Protein AF-A0A522F2H1-F1 (afdb_monomer)

Nearest PDB structures (foldseek):
  3gw4-assembly1_A  TM=4.636E-01  e=4.484E-02  Deinococcus radiodurans R1 = ATCC 13939 = DSM 20539
  4i1a-assembly3_B  TM=5.502E-01  e=1.363E-01  Bacillus subtilis subsp. subtilis str. 168
  8jau-assembly1_A  TM=5.748E-01  e=6.466E-01  Homo sapiens
  4gyo-assembly3_B  TM=4.684E-01  e=3.792E-01  Bacillus subtilis subsp. subtilis str. 168
  8rsu-assembly1_A  TM=4.608E-01  e=5.658E-01  Bacillus phage phi3T

pLDDT: mean 92.05, std 9.63, range [38.03, 98.62]

Sequence (212 aa):
MKSKEVRTRLFFILHYNRLDYLNTMGRFDQSQQAVKSTLSELLLYEKGLDDFDKSTLFGNIAMSFFGAGNFQQCIFWLNRIRNEIPFKIRPDLESFLRLFYILAHYEAGHADILPSLILSFYRFLHKKEQLYKFESIIIDFLRNELPETGTPKALLQAFQKLKNKIAPLSKSPYEKNVFTYFDYISWLESKIENRPFAEVVRQKAKSLPDFI

Structure (mmCIF, N/CA/C/O backbone):
data_AF-A0A522F2H1-F1
#
_entry.id   AF-A0A522F2H1-F1
#
loop_
_atom_site.group_PDB
_atom_site.id
_atom_site.type_symbol
_atom_site.label_atom_id
_atom_site.label_alt_id
_atom_site.label_comp_id
_atom_site.label_asym_id
_atom_site.label_entity_id
_atom_site.label_seq_id
_atom_site.pdbx_PDB_ins_code
_atom_site.Cartn_x
_atom_site.Cartn_y
_atom_site.Cartn_z
_atom_site.occupancy
_atom_site.B_iso_or_equiv
_atom_site.auth_seq_id
_atom_site.auth_comp_id
_atom_site.auth_asym_id
_atom_site.auth_atom_id
_atom_site.pdbx_PDB_model_num
ATOM 1 N N 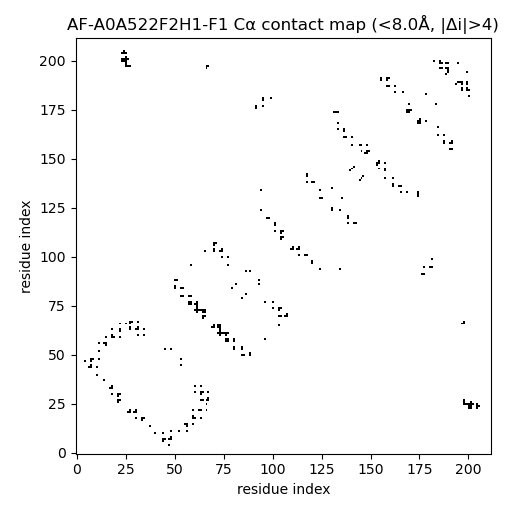. MET A 1 1 ? 22.474 -0.876 -28.854 1.00 60.88 1 MET A N 1
ATOM 2 C CA . MET A 1 1 ? 22.379 -0.732 -27.381 1.00 60.88 1 MET A CA 1
ATOM 3 C C . MET A 1 1 ? 21.563 0.486 -26.958 1.00 60.88 1 MET A C 1
ATOM 5 O O . MET A 1 1 ? 20.452 0.258 -26.502 1.00 60.88 1 MET A O 1
ATOM 9 N N . LYS A 1 2 ? 21.990 1.733 -27.232 1.00 64.94 2 LYS A N 1
ATOM 10 C CA . LYS A 1 2 ? 21.264 2.968 -26.832 1.00 64.94 2 LYS A CA 1
ATOM 11 C C . LYS A 1 2 ? 19.757 2.979 -27.148 1.00 64.94 2 LYS A C 1
ATOM 13 O O . LYS A 1 2 ? 18.947 3.389 -26.331 1.00 64.94 2 LYS A O 1
ATOM 18 N N . SER A 1 3 ? 19.357 2.461 -28.312 1.00 83.81 3 SER A N 1
ATOM 19 C CA . SER A 1 3 ? 17.943 2.398 -28.718 1.00 83.81 3 SER A CA 1
ATOM 20 C C . SER A 1 3 ? 17.076 1.483 -27.827 1.00 83.81 3 SER A C 1
ATOM 22 O O . SER A 1 3 ? 15.892 1.751 -27.655 1.00 83.81 3 SER A O 1
ATOM 24 N N . LYS A 1 4 ? 17.644 0.418 -27.234 1.00 86.75 4 LYS A N 1
ATOM 25 C CA . LYS A 1 4 ? 16.907 -0.496 -26.342 1.00 86.75 4 LYS A CA 1
ATOM 26 C C . LYS A 1 4 ? 16.743 0.101 -24.944 1.00 86.75 4 LYS A C 1
ATOM 28 O O . LYS A 1 4 ? 15.644 0.049 -24.417 1.00 86.75 4 LYS A O 1
ATOM 33 N N . GLU A 1 5 ? 17.791 0.716 -24.400 1.00 90.62 5 GLU A N 1
ATOM 34 C CA . GLU A 1 5 ? 17.746 1.430 -23.113 1.00 90.62 5 GLU A CA 1
ATOM 35 C C . GLU A 1 5 ? 16.727 2.574 -23.139 1.00 90.62 5 GLU A C 1
ATOM 37 O O . GLU A 1 5 ? 15.893 2.685 -22.244 1.00 90.62 5 GLU A O 1
ATOM 42 N N . VAL A 1 6 ? 16.726 3.375 -24.213 1.00 93.94 6 VAL A N 1
ATOM 43 C CA . VAL A 1 6 ? 15.731 4.441 -24.403 1.00 93.94 6 VAL A CA 1
ATOM 44 C C . VAL A 1 6 ? 14.315 3.866 -24.453 1.00 93.94 6 VAL A C 1
ATOM 46 O O . VAL A 1 6 ? 13.431 4.397 -23.788 1.00 93.94 6 VAL A O 1
ATOM 49 N N . ARG A 1 7 ? 14.086 2.760 -25.176 1.00 94.94 7 ARG A N 1
ATOM 50 C CA . ARG A 1 7 ? 12.768 2.102 -25.205 1.00 94.94 7 ARG A CA 1
ATOM 51 C C . ARG A 1 7 ? 12.344 1.557 -23.841 1.00 94.94 7 ARG A C 1
ATOM 53 O O . ARG A 1 7 ? 11.195 1.752 -23.474 1.00 94.94 7 ARG A O 1
ATOM 60 N N . THR A 1 8 ? 13.249 0.939 -23.082 1.0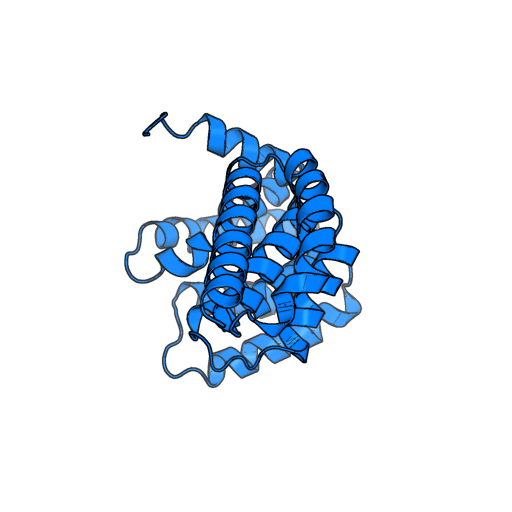0 96.38 8 THR A N 1
ATOM 61 C CA . THR A 1 8 ? 12.963 0.478 -21.715 1.00 96.38 8 THR A CA 1
ATOM 62 C C . THR A 1 8 ? 12.560 1.642 -20.812 1.00 96.38 8 THR A C 1
ATOM 64 O O . THR A 1 8 ? 11.565 1.551 -20.097 1.00 96.38 8 THR A O 1
ATOM 67 N N . ARG A 1 9 ? 13.285 2.764 -20.884 1.00 95.81 9 ARG A N 1
ATOM 68 C CA . ARG A 1 9 ? 12.966 3.961 -20.102 1.00 95.81 9 ARG A CA 1
ATOM 69 C C . ARG A 1 9 ? 11.629 4.580 -20.515 1.00 95.81 9 ARG A C 1
ATOM 71 O O . ARG A 1 9 ? 10.860 4.986 -19.651 1.00 95.81 9 ARG A O 1
ATOM 78 N N . LEU A 1 10 ? 11.338 4.639 -21.816 1.00 96.44 10 LEU A N 1
ATOM 79 C CA . LEU A 1 10 ? 10.047 5.113 -22.325 1.00 96.44 10 LEU A CA 1
ATOM 80 C C . LEU A 1 10 ? 8.895 4.213 -21.869 1.00 96.44 10 LEU A C 1
ATOM 82 O O . LEU A 1 10 ? 7.878 4.733 -21.418 1.00 96.44 10 LEU A O 1
ATOM 86 N N . PHE A 1 11 ? 9.076 2.890 -21.934 1.00 97.19 11 PHE A N 1
ATOM 87 C CA . PHE A 1 11 ? 8.127 1.915 -21.401 1.00 97.19 11 PHE A CA 1
ATOM 88 C C . PHE A 1 11 ? 7.839 2.192 -19.920 1.00 97.19 11 PHE A C 1
ATOM 90 O O . PHE A 1 11 ? 6.679 2.378 -19.553 1.00 97.19 11 PHE A O 1
ATOM 97 N N . PHE A 1 12 ? 8.883 2.286 -19.088 1.00 97.88 12 PHE A N 1
ATOM 98 C CA . PHE A 1 12 ? 8.724 2.546 -17.660 1.00 97.88 12 PHE A CA 1
ATOM 99 C C . PHE A 1 12 ? 7.976 3.854 -17.408 1.00 97.88 12 PHE A C 1
ATOM 101 O O . PHE A 1 12 ? 6.930 3.833 -16.770 1.00 97.88 12 PHE A O 1
ATOM 108 N N . ILE A 1 13 ? 8.458 4.974 -17.960 1.00 97.12 13 ILE A N 1
ATOM 109 C CA . ILE A 1 13 ? 7.862 6.298 -17.737 1.00 97.12 13 ILE A CA 1
ATOM 110 C C . ILE A 1 13 ? 6.391 6.301 -18.160 1.00 97.12 13 ILE A C 1
ATOM 112 O O . ILE A 1 13 ? 5.544 6.767 -17.400 1.00 97.12 13 ILE A O 1
ATOM 116 N N . LEU A 1 14 ? 6.062 5.774 -19.341 1.00 97.12 14 LEU A N 1
ATOM 117 C CA . LEU A 1 14 ? 4.689 5.778 -19.840 1.00 97.12 14 LEU A CA 1
ATOM 118 C C . LEU A 1 14 ? 3.754 4.967 -18.937 1.00 97.12 14 LEU A C 1
ATOM 120 O O . LEU A 1 14 ? 2.710 5.468 -18.517 1.00 97.12 14 LEU A O 1
ATOM 124 N N . HIS A 1 15 ? 4.117 3.718 -18.644 1.00 97.88 15 HIS A N 1
ATOM 125 C CA . HIS A 1 15 ? 3.241 2.813 -17.902 1.00 97.88 15 HIS A CA 1
ATOM 126 C C . HIS A 1 15 ? 3.173 3.162 -16.418 1.00 97.88 15 HIS A C 1
ATOM 128 O O . HIS A 1 15 ? 2.081 3.140 -15.854 1.00 97.88 15 HIS A O 1
ATOM 134 N N . TYR A 1 16 ? 4.292 3.563 -15.809 1.00 97.06 16 TYR A N 1
ATOM 135 C CA . TYR A 1 16 ? 4.323 4.033 -14.427 1.00 97.06 16 TYR A CA 1
ATOM 136 C C . TYR A 1 16 ? 3.380 5.223 -14.239 1.00 97.06 16 TYR A C 1
ATOM 138 O O . TYR A 1 16 ? 2.454 5.128 -13.437 1.00 97.06 16 TYR A O 1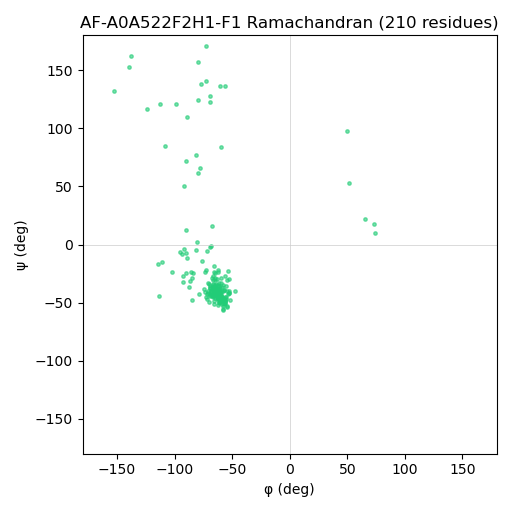
ATOM 146 N N . ASN A 1 17 ? 3.557 6.300 -15.020 1.00 97.31 17 ASN A N 1
ATOM 147 C CA . ASN A 1 17 ? 2.766 7.524 -14.853 1.00 97.31 17 ASN A CA 1
ATOM 148 C C . ASN A 1 17 ? 1.289 7.304 -15.193 1.00 97.31 17 ASN A C 1
ATOM 150 O O . ASN A 1 17 ? 0.414 7.853 -14.528 1.00 97.31 17 ASN A O 1
ATOM 154 N N . ARG A 1 18 ? 0.985 6.479 -16.204 1.00 97.94 18 ARG A N 1
ATOM 155 C CA . ARG A 1 18 ? -0.403 6.152 -16.553 1.00 97.94 18 ARG A CA 1
ATOM 156 C C . ARG A 1 18 ? -1.114 5.426 -15.413 1.00 97.94 18 ARG A C 1
ATOM 158 O O . ARG A 1 18 ? -2.242 5.789 -15.086 1.00 97.94 18 ARG A O 1
ATOM 165 N N . LEU A 1 19 ? -0.484 4.402 -14.836 1.00 97.94 19 LEU A N 1
ATOM 166 C CA . LEU A 1 19 ? -1.064 3.652 -13.720 1.00 97.94 19 LEU A CA 1
ATOM 167 C C . LEU A 1 19 ? -1.160 4.519 -12.464 1.00 97.94 19 LEU A C 1
ATOM 169 O O . LEU A 1 19 ? -2.209 4.537 -11.828 1.00 97.94 19 LEU A O 1
ATOM 173 N N . ASP A 1 20 ? -0.107 5.276 -12.152 1.00 96.06 20 ASP A N 1
ATOM 174 C CA . ASP A 1 20 ? -0.063 6.192 -11.010 1.00 96.06 20 ASP A CA 1
ATOM 175 C C . ASP A 1 20 ? -1.205 7.214 -11.056 1.00 96.06 20 ASP A C 1
ATOM 177 O O . ASP A 1 20 ? -1.975 7.347 -10.102 1.00 96.06 20 ASP A O 1
ATOM 181 N N . TYR A 1 21 ? -1.394 7.853 -12.215 1.00 96.31 21 TYR A N 1
ATOM 182 C CA . TYR A 1 21 ? -2.489 8.787 -12.450 1.00 96.31 21 TYR A CA 1
ATOM 183 C C . TYR A 1 21 ? -3.856 8.123 -12.250 1.00 96.31 21 TYR A C 1
ATOM 185 O O . TYR A 1 21 ? -4.698 8.631 -11.511 1.00 96.31 21 TYR A O 1
ATOM 193 N N . LEU A 1 22 ? -4.101 6.970 -12.884 1.00 97.00 22 LEU A N 1
ATOM 194 C CA . LEU A 1 22 ? -5.393 6.285 -12.776 1.00 97.00 22 LEU A CA 1
ATOM 195 C C . LEU A 1 22 ? -5.691 5.843 -11.336 1.00 97.00 22 LEU A C 1
ATOM 197 O O . LEU A 1 22 ? -6.831 5.985 -10.885 1.00 97.00 22 LEU A O 1
ATOM 201 N N . ASN A 1 23 ? -4.680 5.353 -10.617 1.00 96.62 23 ASN A N 1
ATOM 202 C CA . ASN A 1 23 ? -4.788 4.948 -9.218 1.00 96.62 23 ASN A CA 1
ATOM 203 C C . ASN A 1 23 ? -5.086 6.148 -8.310 1.00 96.62 23 ASN A C 1
ATOM 205 O O . ASN A 1 23 ? -6.041 6.101 -7.537 1.00 96.62 23 ASN A O 1
ATOM 209 N N . THR A 1 24 ? -4.339 7.243 -8.463 1.00 93.94 24 THR A N 1
ATOM 210 C CA . THR A 1 24 ? -4.526 8.485 -7.693 1.00 93.94 24 THR A CA 1
ATOM 211 C C . THR A 1 24 ? -5.908 9.096 -7.925 1.00 93.94 24 THR A C 1
ATOM 213 O O . THR A 1 24 ? -6.542 9.591 -6.998 1.00 93.94 24 THR A O 1
ATOM 216 N N . MET A 1 25 ? -6.439 8.988 -9.147 1.00 95.19 25 MET A N 1
ATOM 217 C CA . MET A 1 25 ? -7.784 9.466 -9.488 1.00 95.19 25 MET A CA 1
ATOM 218 C C . MET A 1 25 ? -8.915 8.504 -9.075 1.00 95.19 25 MET A C 1
ATOM 220 O O . MET A 1 25 ? -10.083 8.754 -9.391 1.00 95.19 25 MET A O 1
ATOM 224 N N . GLY A 1 26 ? -8.606 7.374 -8.428 1.00 95.19 26 GLY A N 1
ATOM 225 C CA . GLY A 1 26 ? -9.594 6.361 -8.039 1.00 95.19 26 GLY A CA 1
ATOM 226 C C . GLY A 1 26 ? -10.278 5.670 -9.229 1.00 95.19 26 GLY A C 1
ATOM 227 O O . GLY A 1 26 ? -11.394 5.147 -9.106 1.00 95.19 26 GLY A O 1
ATOM 228 N N . ARG A 1 27 ? -9.639 5.686 -10.407 1.00 96.56 27 ARG A N 1
ATOM 229 C CA . ARG A 1 27 ? -10.116 5.079 -11.663 1.00 96.56 27 ARG A CA 1
ATOM 230 C C . ARG A 1 27 ? -9.590 3.648 -11.804 1.00 96.56 27 ARG A C 1
ATOM 232 O O . ARG A 1 27 ? -9.029 3.278 -12.834 1.00 96.56 27 ARG A O 1
ATOM 239 N N . PHE A 1 28 ? -9.770 2.839 -10.763 1.00 95.75 28 PHE A N 1
ATOM 240 C CA . PHE A 1 28 ? -9.169 1.505 -10.675 1.00 95.75 28 PHE A CA 1
ATOM 241 C C . PHE A 1 28 ? -9.650 0.526 -11.758 1.00 95.75 28 PHE A C 1
ATOM 243 O O . PHE A 1 28 ? -8.853 -0.288 -12.215 1.00 95.75 28 PHE A O 1
ATOM 250 N N . ASP A 1 29 ? -10.879 0.667 -12.265 1.00 94.19 29 ASP A N 1
ATOM 251 C CA . ASP A 1 29 ? -11.373 -0.131 -13.403 1.00 94.19 29 ASP A CA 1
ATOM 252 C C . ASP A 1 29 ? -10.541 0.121 -14.674 1.00 94.19 29 ASP A C 1
ATOM 254 O O . ASP A 1 29 ? -10.103 -0.804 -15.361 1.00 94.19 29 ASP A O 1
ATOM 258 N N . GLN A 1 30 ? -10.254 1.397 -14.957 1.00 97.00 30 GLN A N 1
ATOM 259 C CA . GLN A 1 30 ? -9.397 1.802 -16.076 1.00 97.00 30 GLN A CA 1
ATOM 260 C C . GLN A 1 30 ? -7.940 1.408 -15.818 1.00 97.00 30 GLN A C 1
ATOM 262 O O . GLN A 1 30 ? -7.236 1.018 -16.749 1.00 97.00 30 GLN A O 1
ATOM 267 N N . SER A 1 31 ? -7.496 1.483 -14.561 1.00 97.31 31 SER A N 1
ATOM 268 C CA . SER A 1 31 ? -6.153 1.070 -14.159 1.00 97.31 31 SER A CA 1
ATOM 269 C C . SER A 1 31 ? -5.930 -0.422 -14.412 1.00 97.31 31 SER A C 1
ATOM 271 O O . SER A 1 31 ? -4.969 -0.794 -15.080 1.00 97.31 31 SER A O 1
ATOM 273 N N . GLN A 1 32 ? -6.874 -1.291 -14.030 1.00 95.00 32 GLN A N 1
ATOM 274 C CA . GLN A 1 32 ? -6.811 -2.723 -14.351 1.00 95.00 32 GLN A CA 1
ATOM 275 C C . GLN A 1 32 ? -6.791 -2.998 -15.861 1.00 95.00 32 GLN A C 1
ATOM 277 O O . GLN A 1 32 ? -6.092 -3.904 -16.320 1.00 95.00 32 GLN A O 1
ATOM 282 N N . GLN A 1 33 ? -7.534 -2.226 -16.660 1.00 95.44 33 GLN A N 1
ATOM 283 C CA . GLN A 1 33 ? -7.458 -2.345 -18.115 1.00 95.44 33 GLN A CA 1
ATOM 284 C C . GLN A 1 33 ? -6.076 -1.929 -18.640 1.00 95.44 33 GLN A C 1
ATOM 286 O O . GLN A 1 33 ? -5.518 -2.616 -19.497 1.00 95.44 33 GLN A O 1
ATOM 291 N N . ALA A 1 34 ? -5.504 -0.844 -18.111 1.00 97.50 34 ALA A N 1
ATOM 292 C CA . ALA A 1 34 ? -4.169 -0.374 -18.472 1.00 97.50 34 ALA A CA 1
ATOM 293 C C . ALA A 1 34 ? -3.082 -1.393 -18.094 1.00 97.50 34 ALA A C 1
ATOM 295 O O . ALA A 1 34 ? -2.193 -1.639 -18.913 1.00 97.50 34 ALA A O 1
ATOM 296 N N . VAL A 1 35 ? -3.214 -2.069 -16.944 1.00 97.94 35 VAL A N 1
ATOM 297 C CA . VAL A 1 35 ? -2.321 -3.162 -16.532 1.00 97.94 35 VAL A CA 1
ATOM 298 C C . VAL A 1 35 ? -2.210 -4.216 -17.632 1.00 97.94 35 VAL A C 1
ATOM 300 O O . VAL A 1 35 ? -1.100 -4.629 -17.939 1.00 97.94 35 VAL A O 1
ATOM 303 N N . LYS A 1 36 ? -3.300 -4.605 -18.310 1.00 95.19 36 LYS A N 1
ATOM 304 C CA . LYS A 1 36 ? -3.227 -5.601 -19.402 1.00 95.19 36 LYS A CA 1
ATOM 305 C C . LYS A 1 36 ? -2.235 -5.188 -20.496 1.00 95.19 36 LYS A C 1
ATOM 307 O O . LYS A 1 36 ? -1.411 -6.003 -20.907 1.00 95.19 36 LYS A O 1
ATOM 312 N N . SER A 1 37 ? -2.278 -3.924 -20.927 1.00 93.50 37 SER A N 1
ATOM 313 C CA . SER A 1 37 ? -1.300 -3.395 -21.888 1.00 93.50 37 SER A CA 1
ATOM 314 C C . SER A 1 37 ? 0.113 -3.334 -21.300 1.00 93.50 37 SER A C 1
ATOM 316 O O . SER A 1 37 ? 1.053 -3.785 -21.952 1.00 93.50 37 SER A O 1
ATOM 318 N N . THR A 1 38 ? 0.261 -2.898 -20.044 1.00 96.94 38 THR A N 1
ATOM 319 C CA . THR A 1 38 ? 1.554 -2.876 -19.345 1.00 96.94 38 THR A CA 1
ATOM 320 C C . THR A 1 38 ? 2.202 -4.256 -19.303 1.00 96.94 38 THR A C 1
ATOM 322 O O . THR A 1 38 ? 3.380 -4.377 -19.616 1.00 96.94 38 THR A O 1
ATOM 325 N N . LEU A 1 39 ? 1.444 -5.310 -18.983 1.00 96.56 39 LEU A N 1
ATOM 326 C CA . LEU A 1 39 ? 1.970 -6.673 -18.887 1.00 96.56 39 LEU A CA 1
ATOM 327 C C . LEU A 1 39 ? 2.433 -7.225 -20.235 1.00 96.56 39 LEU A C 1
ATOM 329 O O . LEU A 1 39 ? 3.442 -7.924 -20.285 1.00 96.56 39 LEU A O 1
ATOM 333 N N . SER A 1 40 ? 1.732 -6.893 -21.322 1.00 95.06 40 SER A N 1
ATOM 334 C CA . SER A 1 40 ? 2.120 -7.345 -22.663 1.00 95.06 40 SER A CA 1
ATOM 335 C C . SER A 1 40 ? 3.486 -6.797 -23.095 1.00 95.06 40 SER A C 1
ATOM 337 O O . SER A 1 40 ? 4.288 -7.520 -23.683 1.00 95.06 40 SER A O 1
ATOM 339 N N . GLU A 1 41 ? 3.785 -5.545 -22.742 1.00 95.00 41 GLU A N 1
ATOM 340 C CA . GLU A 1 41 ? 5.064 -4.903 -23.046 1.00 95.00 41 GLU A CA 1
ATOM 341 C C . GLU A 1 41 ? 6.145 -5.211 -22.000 1.00 95.00 41 GLU A C 1
ATOM 343 O O . GLU A 1 41 ? 7.327 -5.280 -22.344 1.00 95.00 41 GLU A O 1
ATOM 348 N N . LEU A 1 42 ? 5.762 -5.454 -20.740 1.00 96.25 42 LEU A N 1
ATOM 349 C CA . LEU A 1 42 ? 6.687 -5.768 -19.648 1.00 96.25 42 LEU A CA 1
ATOM 350 C C . LEU A 1 42 ? 7.591 -6.953 -20.004 1.00 96.25 42 LEU A C 1
ATOM 352 O O . LEU A 1 42 ? 8.797 -6.879 -19.785 1.00 96.25 42 LEU A O 1
ATOM 356 N N . LEU A 1 43 ? 7.048 -7.984 -20.661 1.00 94.25 43 LEU A N 1
ATOM 357 C CA . LEU A 1 43 ? 7.802 -9.158 -21.124 1.00 94.25 43 LEU A CA 1
ATOM 358 C C . LEU A 1 43 ? 9.036 -8.798 -21.976 1.00 94.25 43 LEU A C 1
ATOM 360 O O . LEU A 1 43 ? 10.027 -9.530 -21.980 1.00 94.25 43 LEU A O 1
ATOM 364 N N . LEU A 1 44 ? 8.994 -7.671 -22.693 1.00 94.69 44 LEU A N 1
ATOM 365 C CA . LEU A 1 44 ? 10.071 -7.208 -23.571 1.00 94.69 44 LEU A CA 1
ATOM 366 C C . LEU A 1 44 ? 11.125 -6.373 -22.831 1.00 94.69 44 LEU A C 1
ATOM 368 O O . LEU A 1 44 ? 12.302 -6.385 -23.212 1.00 94.69 44 LEU A O 1
ATOM 372 N N . TYR A 1 45 ? 10.711 -5.637 -21.796 1.00 96.00 45 TYR A N 1
ATOM 373 C CA . TYR A 1 45 ? 11.514 -4.577 -21.178 1.00 96.00 45 TYR A CA 1
ATOM 374 C C . TYR A 1 45 ? 11.935 -4.854 -19.736 1.00 96.00 45 TYR A C 1
ATOM 376 O O . TYR A 1 45 ? 12.899 -4.244 -19.279 1.00 96.00 45 TYR A O 1
ATOM 384 N N . GLU A 1 46 ? 11.301 -5.804 -19.046 1.00 95.12 46 GLU A N 1
ATOM 385 C CA . GLU A 1 46 ? 11.509 -6.078 -17.619 1.00 95.12 46 GLU A CA 1
ATOM 386 C C . GLU A 1 46 ? 12.978 -6.316 -17.257 1.00 95.12 46 GLU A C 1
ATOM 388 O O . GLU A 1 46 ? 13.477 -5.771 -16.277 1.00 95.12 46 GLU A O 1
ATOM 393 N N . LYS A 1 47 ? 13.712 -7.075 -18.082 1.00 93.94 47 LYS A N 1
ATOM 394 C CA . LYS A 1 47 ? 15.145 -7.344 -17.859 1.00 93.94 47 LYS A CA 1
ATOM 395 C C . LYS A 1 47 ? 16.020 -6.088 -17.889 1.00 93.94 47 LYS A C 1
ATOM 397 O O . LYS A 1 47 ? 17.140 -6.139 -17.399 1.00 93.94 47 LYS A O 1
ATOM 402 N N . GLY A 1 48 ? 15.554 -5.015 -18.524 1.00 93.88 48 GLY A N 1
ATOM 403 C CA . GLY A 1 48 ? 16.272 -3.746 -18.605 1.00 93.88 48 GLY A CA 1
ATOM 404 C C . GLY A 1 48 ? 15.895 -2.746 -17.514 1.00 93.88 48 GLY A C 1
ATOM 405 O O . GLY A 1 48 ? 16.527 -1.698 -17.456 1.00 93.88 48 GLY A O 1
ATOM 406 N N . LEU A 1 49 ? 14.870 -3.031 -16.707 1.00 94.31 49 LEU A N 1
ATOM 407 C CA . LEU A 1 49 ? 14.512 -2.195 -15.567 1.00 94.31 49 LEU A CA 1
ATOM 408 C C . LEU A 1 49 ? 15.480 -2.464 -14.418 1.00 94.31 49 LEU A C 1
ATOM 410 O O . LEU A 1 49 ? 15.797 -3.627 -14.134 1.00 94.31 49 LEU A O 1
ATOM 414 N N . ASP A 1 50 ? 15.908 -1.399 -13.750 1.00 92.06 50 ASP A N 1
ATOM 415 C CA . ASP A 1 50 ? 16.582 -1.540 -12.469 1.00 92.06 50 ASP A CA 1
ATOM 416 C C . ASP A 1 50 ? 15.585 -1.940 -11.370 1.00 92.06 50 ASP A C 1
ATOM 418 O O . ASP A 1 50 ? 14.366 -1.996 -11.567 1.00 92.06 50 ASP A O 1
ATOM 422 N N . ASP A 1 51 ? 16.116 -2.286 -10.206 1.00 91.69 51 ASP A N 1
ATOM 423 C CA . ASP A 1 51 ? 15.300 -2.799 -9.117 1.00 91.69 51 ASP A CA 1
ATOM 424 C C . ASP A 1 51 ? 14.325 -1.744 -8.556 1.00 91.69 51 ASP A C 1
ATOM 426 O O . ASP A 1 51 ? 13.226 -2.087 -8.107 1.00 91.69 51 ASP A O 1
ATOM 430 N N . PHE A 1 52 ? 14.689 -0.456 -8.609 1.00 90.06 52 PHE A N 1
ATOM 431 C CA . PHE A 1 52 ? 13.819 0.632 -8.168 1.00 90.06 52 PHE A CA 1
ATOM 432 C C . PHE A 1 52 ? 12.639 0.800 -9.133 1.00 90.06 52 PHE A C 1
ATOM 434 O O . PHE A 1 52 ? 11.484 0.768 -8.699 1.00 90.06 52 PHE A O 1
ATOM 441 N N . ASP A 1 53 ? 12.901 0.868 -10.435 1.00 92.44 53 ASP A N 1
ATOM 442 C CA . ASP A 1 53 ? 11.877 0.953 -11.477 1.00 92.44 53 ASP A CA 1
ATOM 443 C C . ASP A 1 53 ? 10.944 -0.269 -11.444 1.00 92.44 53 ASP A C 1
ATOM 445 O O . ASP A 1 53 ? 9.722 -0.132 -11.532 1.00 92.44 53 ASP A O 1
ATOM 449 N N . LYS A 1 54 ? 11.480 -1.481 -11.234 1.00 93.62 54 LYS A N 1
ATOM 450 C CA . LYS A 1 54 ? 10.643 -2.680 -11.044 1.00 93.62 54 LYS A CA 1
ATOM 451 C C . LYS A 1 54 ? 9.755 -2.565 -9.814 1.00 93.62 54 LYS A C 1
ATOM 453 O O . LYS A 1 54 ? 8.557 -2.815 -9.910 1.00 93.62 54 LYS A O 1
ATOM 458 N N . SER A 1 55 ? 10.322 -2.199 -8.664 1.00 92.50 55 SER A N 1
ATOM 459 C CA . SER A 1 55 ? 9.576 -2.159 -7.400 1.00 92.50 55 SER A CA 1
ATOM 460 C C . SER A 1 55 ? 8.430 -1.148 -7.435 1.00 92.50 55 SER A C 1
ATOM 462 O O . SER A 1 55 ? 7.326 -1.453 -6.985 1.00 92.50 55 SER A O 1
ATOM 464 N N . THR A 1 56 ? 8.660 0.019 -8.035 1.00 92.31 56 THR A N 1
ATOM 465 C CA . THR A 1 56 ? 7.656 1.078 -8.175 1.00 92.31 56 THR A CA 1
ATOM 466 C C . THR A 1 56 ? 6.590 0.718 -9.210 1.00 92.31 56 THR A C 1
ATOM 468 O O . THR A 1 56 ? 5.398 0.824 -8.917 1.00 92.31 56 THR A O 1
ATOM 471 N N . LEU A 1 57 ? 6.975 0.198 -10.382 1.00 96.12 57 LEU A N 1
ATOM 472 C CA . LEU A 1 57 ? 6.015 -0.245 -11.397 1.00 96.12 57 LEU A CA 1
ATOM 473 C C . LEU A 1 57 ? 5.148 -1.404 -10.887 1.00 96.12 57 LEU A C 1
ATOM 475 O O . LEU A 1 57 ? 3.926 -1.374 -11.035 1.00 96.12 57 LEU A O 1
ATOM 479 N N . PHE A 1 58 ? 5.753 -2.413 -10.256 1.00 96.88 58 PHE A N 1
ATOM 480 C CA . PHE A 1 58 ? 5.020 -3.552 -9.696 1.00 96.88 58 PHE A CA 1
ATOM 481 C C . PHE A 1 58 ? 4.137 -3.116 -8.524 1.00 96.88 58 PHE A C 1
ATOM 483 O O . PHE A 1 58 ? 3.021 -3.617 -8.390 1.00 96.88 58 PHE A O 1
ATOM 490 N N . GLY A 1 59 ? 4.588 -2.147 -7.720 1.00 95.69 59 GLY A N 1
ATOM 491 C CA . GLY A 1 59 ? 3.782 -1.509 -6.681 1.00 95.69 59 GLY A CA 1
ATOM 492 C C . GLY A 1 59 ? 2.532 -0.836 -7.253 1.00 95.69 59 GLY A C 1
ATOM 493 O O . GLY A 1 59 ? 1.432 -1.062 -6.750 1.00 95.69 59 GLY A O 1
ATOM 494 N N . ASN A 1 60 ? 2.661 -0.107 -8.366 1.00 96.06 60 ASN A N 1
ATOM 495 C CA . ASN A 1 60 ? 1.524 0.512 -9.054 1.00 96.06 60 ASN A CA 1
ATOM 496 C C . ASN A 1 60 ? 0.569 -0.516 -9.665 1.00 96.06 60 ASN A C 1
ATOM 498 O O . ASN A 1 60 ? -0.652 -0.346 -9.594 1.00 96.06 60 ASN A O 1
ATOM 502 N N . ILE A 1 61 ? 1.086 -1.614 -10.221 1.00 98.25 61 ILE A N 1
ATOM 503 C CA . ILE A 1 61 ? 0.248 -2.727 -10.683 1.00 98.25 61 ILE A CA 1
ATOM 504 C C . ILE A 1 61 ? -0.515 -3.340 -9.496 1.00 98.25 61 ILE A C 1
ATOM 506 O O . ILE A 1 61 ? -1.732 -3.516 -9.571 1.00 98.25 61 ILE A O 1
ATOM 510 N N . ALA A 1 62 ? 0.160 -3.594 -8.371 1.00 98.31 62 ALA A N 1
ATOM 511 C CA . ALA A 1 62 ? -0.469 -4.108 -7.156 1.00 98.31 62 ALA A CA 1
ATOM 512 C C . ALA A 1 62 ? -1.548 -3.157 -6.609 1.00 98.31 62 ALA A C 1
ATOM 514 O O . ALA A 1 62 ? -2.627 -3.619 -6.237 1.00 98.31 62 ALA A O 1
ATOM 515 N N . MET A 1 63 ? -1.299 -1.843 -6.612 1.00 97.81 63 MET A N 1
ATOM 516 C CA . MET A 1 63 ? -2.270 -0.810 -6.232 1.00 97.81 63 MET A CA 1
ATOM 517 C C . MET A 1 63 ? -3.498 -0.807 -7.147 1.00 97.81 63 MET A C 1
ATOM 519 O O . MET A 1 63 ? -4.627 -0.697 -6.672 1.00 97.81 63 MET A O 1
ATOM 523 N N . SER A 1 64 ? -3.292 -1.006 -8.451 1.00 98.19 64 SER A N 1
ATOM 524 C CA . SER A 1 64 ? -4.379 -1.096 -9.434 1.00 98.19 64 SER A CA 1
ATOM 525 C C . SER A 1 64 ? -5.334 -2.244 -9.104 1.00 98.19 64 SER A C 1
ATOM 527 O O . SER A 1 64 ? -6.555 -2.091 -9.153 1.00 98.19 64 SER A O 1
ATOM 529 N N . PHE A 1 65 ? -4.782 -3.399 -8.721 1.00 98.50 65 PHE A N 1
ATOM 530 C CA . PHE A 1 65 ? -5.572 -4.548 -8.291 1.00 98.50 65 PHE A CA 1
ATOM 531 C C . PHE A 1 65 ? -6.212 -4.346 -6.917 1.00 98.50 65 PHE A C 1
ATOM 533 O O . PHE A 1 65 ? -7.393 -4.655 -6.768 1.00 98.50 65 PHE A O 1
ATOM 540 N N . PHE A 1 66 ? -5.478 -3.789 -5.948 1.00 98.38 66 PHE A N 1
ATOM 541 C CA . PHE A 1 66 ? -5.993 -3.479 -4.612 1.00 98.38 66 PHE A CA 1
ATOM 542 C C . PHE A 1 66 ? -7.213 -2.562 -4.682 1.00 98.38 66 PHE A C 1
ATOM 544 O O . PHE A 1 66 ? -8.258 -2.871 -4.116 1.00 98.38 66 PHE A O 1
ATOM 551 N N . GLY A 1 67 ? -7.105 -1.455 -5.420 1.00 96.88 67 GLY A N 1
ATOM 552 C CA . GLY A 1 67 ? -8.173 -0.470 -5.482 1.00 96.88 67 GLY A CA 1
ATOM 553 C C . GLY A 1 67 ? -9.437 -0.973 -6.170 1.00 96.88 67 GLY A C 1
ATOM 554 O O . GLY A 1 67 ? -10.531 -0.550 -5.816 1.00 96.88 67 GLY A O 1
ATOM 555 N N . ALA A 1 68 ? -9.312 -1.934 -7.082 1.00 96.62 68 ALA A N 1
ATOM 556 C CA . ALA A 1 68 ? -10.445 -2.615 -7.704 1.00 96.62 68 ALA A CA 1
ATOM 557 C C . ALA A 1 68 ? -10.900 -3.881 -6.941 1.00 96.62 68 ALA A C 1
ATOM 559 O O . ALA A 1 68 ? -11.669 -4.676 -7.474 1.00 96.62 68 ALA A O 1
ATOM 560 N N . GLY A 1 69 ? -10.426 -4.093 -5.708 1.00 96.69 69 GLY A N 1
ATOM 561 C CA . GLY A 1 69 ? -10.854 -5.200 -4.845 1.00 96.69 69 GLY A CA 1
ATOM 562 C C . GLY A 1 69 ? -10.311 -6.578 -5.239 1.00 96.69 69 GLY A C 1
ATOM 563 O O . GLY A 1 69 ? -10.735 -7.591 -4.690 1.00 96.69 69 GLY A O 1
ATOM 564 N N . ASN A 1 70 ? -9.363 -6.649 -6.176 1.00 97.69 70 ASN A N 1
ATOM 565 C CA . ASN A 1 70 ? -8.730 -7.900 -6.588 1.00 97.69 70 ASN A CA 1
ATOM 566 C C . ASN A 1 70 ? -7.482 -8.179 -5.736 1.00 97.69 70 ASN A C 1
ATOM 568 O O . ASN A 1 70 ? -6.337 -8.064 -6.186 1.00 97.69 70 ASN A O 1
ATOM 572 N N . PHE A 1 71 ? -7.701 -8.535 -4.471 1.00 98.12 71 PHE A N 1
ATOM 573 C CA . PHE A 1 71 ? -6.615 -8.695 -3.502 1.00 98.12 71 PHE A CA 1
ATOM 574 C C . PHE A 1 71 ? -5.688 -9.874 -3.817 1.00 98.12 71 PHE A C 1
ATOM 576 O O . PHE A 1 71 ? -4.493 -9.791 -3.547 1.00 98.12 71 PHE A O 1
ATOM 583 N N . GLN A 1 72 ? -6.184 -10.931 -4.469 1.00 98.12 72 GLN A N 1
ATOM 584 C CA . GLN A 1 72 ? -5.347 -12.058 -4.890 1.00 98.12 72 GLN A CA 1
ATOM 585 C C . GLN A 1 72 ? -4.266 -11.619 -5.888 1.00 98.12 72 GLN A C 1
ATOM 587 O O . GLN A 1 72 ? -3.094 -11.960 -5.721 1.00 98.12 72 GLN A O 1
ATOM 592 N N . GLN A 1 73 ? -4.635 -10.825 -6.900 1.00 98.38 73 GLN A N 1
ATOM 593 C CA . GLN A 1 73 ? -3.666 -10.285 -7.856 1.00 98.38 73 GLN A CA 1
ATOM 594 C C . GLN A 1 73 ? -2.746 -9.247 -7.207 1.00 98.38 73 GLN A C 1
ATOM 596 O O . GLN A 1 73 ? -1.548 -9.247 -7.475 1.00 98.38 73 GLN A O 1
ATOM 601 N N . CYS A 1 74 ? -3.262 -8.411 -6.301 1.00 98.56 74 CYS A N 1
ATOM 602 C CA . CYS A 1 74 ? -2.426 -7.504 -5.511 1.00 98.56 74 CYS A CA 1
ATOM 603 C C . CYS A 1 74 ? -1.311 -8.269 -4.769 1.00 98.56 74 CYS A C 1
ATOM 605 O O . CYS A 1 74 ? -0.128 -7.975 -4.944 1.00 98.56 74 CYS A O 1
ATOM 607 N N . ILE A 1 75 ? -1.678 -9.310 -4.015 1.00 98.62 75 ILE A N 1
ATOM 608 C CA . ILE A 1 75 ? -0.746 -10.156 -3.256 1.00 98.62 75 ILE A CA 1
ATOM 609 C C . ILE A 1 75 ? 0.253 -10.857 -4.185 1.00 98.62 75 ILE A C 1
ATOM 611 O O . ILE A 1 75 ? 1.433 -10.946 -3.848 1.00 98.62 75 ILE A O 1
ATOM 615 N N . PHE A 1 76 ? -0.180 -11.322 -5.362 1.00 98.38 76 PHE A N 1
ATOM 616 C CA . PHE A 1 76 ? 0.716 -11.911 -6.361 1.00 98.38 76 PHE A CA 1
ATOM 617 C C . PHE A 1 76 ? 1.845 -10.945 -6.755 1.0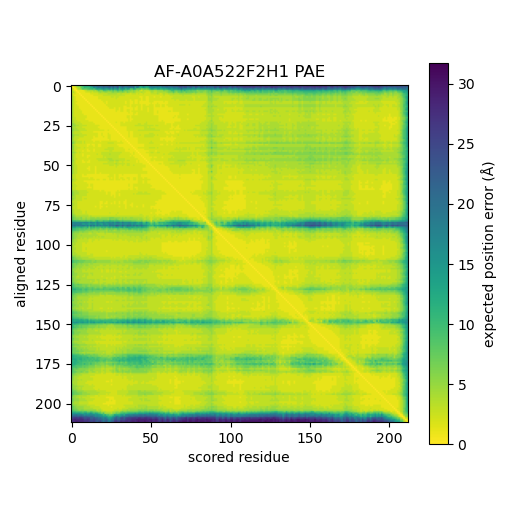0 98.38 76 PHE A C 1
ATOM 619 O O . PHE A 1 76 ? 3.020 -11.307 -6.676 1.00 98.38 76 PHE A O 1
ATOM 626 N N . TRP A 1 77 ? 1.510 -9.701 -7.107 1.00 98.06 77 TRP A N 1
ATOM 627 C CA . TRP A 1 77 ? 2.503 -8.691 -7.489 1.00 98.06 77 TRP A CA 1
ATOM 628 C C . TRP A 1 77 ? 3.408 -8.281 -6.329 1.00 98.06 77 TRP A C 1
ATOM 630 O O . TRP A 1 77 ? 4.619 -8.154 -6.510 1.00 98.06 77 TRP A O 1
ATOM 640 N N . LEU A 1 78 ? 2.862 -8.157 -5.120 1.00 97.44 78 LEU A N 1
ATOM 641 C CA . LEU A 1 78 ? 3.674 -7.884 -3.935 1.00 97.44 78 LEU A CA 1
ATOM 642 C C . LEU A 1 78 ? 4.631 -9.040 -3.609 1.00 97.44 78 LEU A C 1
ATOM 644 O O . LEU A 1 78 ? 5.759 -8.795 -3.187 1.00 97.44 78 LEU A O 1
ATOM 648 N N . ASN A 1 79 ? 4.236 -10.291 -3.850 1.00 97.12 79 ASN A N 1
ATOM 649 C CA . ASN A 1 79 ? 5.138 -11.434 -3.714 1.00 97.12 79 ASN A CA 1
ATOM 650 C C . ASN A 1 79 ? 6.257 -11.425 -4.757 1.00 97.12 79 ASN A C 1
ATOM 652 O O . ASN A 1 79 ? 7.392 -11.727 -4.396 1.00 97.12 79 ASN A O 1
ATOM 656 N N . ARG A 1 80 ? 5.987 -11.017 -6.005 1.00 95.62 80 ARG A N 1
ATOM 657 C CA . ARG A 1 80 ? 7.055 -10.809 -7.000 1.00 95.62 80 ARG A CA 1
ATOM 658 C C . ARG A 1 80 ? 8.087 -9.804 -6.501 1.00 95.62 80 ARG A C 1
ATOM 660 O O . ARG A 1 80 ? 9.270 -10.118 -6.483 1.00 95.62 80 ARG A O 1
ATOM 667 N N . ILE A 1 81 ? 7.643 -8.649 -5.998 1.00 94.50 81 ILE A N 1
ATOM 668 C CA . ILE A 1 81 ? 8.543 -7.641 -5.412 1.00 94.50 81 ILE A CA 1
ATOM 669 C C . ILE A 1 81 ? 9.367 -8.251 -4.272 1.00 94.50 81 ILE A C 1
ATOM 671 O O . ILE A 1 81 ? 10.589 -8.170 -4.284 1.00 94.50 81 ILE A O 1
ATOM 675 N N . ARG A 1 82 ? 8.713 -8.912 -3.310 1.00 92.06 82 ARG A N 1
ATOM 676 C CA . ARG A 1 82 ? 9.381 -9.495 -2.134 1.00 92.06 82 ARG A CA 1
ATOM 677 C C . ARG A 1 82 ? 10.414 -10.570 -2.476 1.00 92.06 82 ARG A C 1
ATOM 679 O O . ARG A 1 82 ? 11.376 -10.720 -1.729 1.00 92.06 82 ARG A O 1
ATOM 686 N N . ASN A 1 83 ? 10.183 -11.335 -3.540 1.00 92.25 83 ASN A N 1
ATOM 687 C CA . ASN A 1 83 ? 11.017 -12.478 -3.910 1.00 92.25 83 ASN A CA 1
ATOM 688 C C . ASN A 1 83 ? 12.134 -12.106 -4.892 1.00 92.25 83 ASN A C 1
ATOM 690 O O . ASN A 1 83 ? 13.190 -12.732 -4.870 1.00 92.25 83 ASN A O 1
ATOM 694 N N . GLU A 1 84 ? 11.896 -11.126 -5.764 1.00 89.81 84 GLU A N 1
ATOM 695 C CA . GLU A 1 84 ? 12.796 -10.799 -6.875 1.00 89.81 84 GLU A CA 1
ATOM 696 C C . GLU A 1 84 ? 13.653 -9.559 -6.599 1.00 89.81 84 GLU A C 1
ATOM 698 O O . GLU A 1 84 ? 14.717 -9.418 -7.198 1.00 89.81 84 GLU A O 1
ATOM 703 N N . ILE A 1 85 ? 13.212 -8.664 -5.707 1.00 86.25 85 ILE A N 1
ATOM 704 C CA . ILE A 1 85 ? 13.825 -7.348 -5.523 1.00 86.25 85 ILE A CA 1
ATOM 705 C C . ILE A 1 85 ? 14.502 -7.255 -4.148 1.00 86.25 85 ILE A C 1
ATOM 707 O O . ILE A 1 85 ? 13.835 -7.387 -3.117 1.00 86.25 85 ILE A O 1
ATOM 711 N N . PRO A 1 86 ? 15.820 -6.990 -4.082 1.00 80.12 86 PRO A N 1
ATOM 712 C CA . PRO A 1 86 ? 16.494 -6.801 -2.809 1.00 80.12 86 PRO A CA 1
ATOM 713 C C . PRO A 1 86 ? 16.042 -5.485 -2.164 1.00 80.12 86 PRO A C 1
ATOM 715 O O . PRO A 1 86 ? 16.253 -4.404 -2.704 1.00 80.12 86 PRO A O 1
ATOM 718 N N . PHE A 1 87 ? 15.511 -5.549 -0.944 1.00 69.06 87 PHE A N 1
ATOM 719 C CA . PHE A 1 87 ? 15.035 -4.379 -0.191 1.00 69.06 87 PHE A CA 1
ATOM 720 C C . PHE A 1 87 ? 16.126 -3.384 0.270 1.00 69.06 87 PHE A C 1
ATOM 722 O O . PHE A 1 87 ? 15.877 -2.503 1.084 1.00 69.06 87 PHE A O 1
ATOM 729 N N . LYS A 1 88 ? 17.339 -3.441 -0.294 1.00 67.69 88 LYS A N 1
ATOM 730 C CA . LYS A 1 88 ? 18.378 -2.410 -0.086 1.00 67.69 88 LYS A CA 1
ATOM 731 C C . LYS A 1 88 ? 18.020 -1.060 -0.731 1.00 67.69 88 LYS A C 1
ATOM 733 O O . LYS A 1 88 ? 18.779 -0.099 -0.645 1.00 67.69 88 LYS A O 1
ATOM 738 N N . ILE A 1 89 ? 16.876 -1.002 -1.398 1.00 61.25 89 ILE A N 1
ATOM 739 C CA . ILE A 1 89 ? 16.336 0.146 -2.105 1.00 61.25 89 ILE A CA 1
ATOM 740 C C . ILE A 1 89 ? 15.502 0.929 -1.100 1.00 61.25 89 ILE A C 1
ATOM 742 O O . ILE A 1 89 ? 14.441 0.459 -0.714 1.00 61.25 89 ILE A O 1
ATOM 746 N N . ARG A 1 90 ? 15.982 2.112 -0.694 1.00 74.50 90 ARG A N 1
ATOM 747 C CA . ARG A 1 90 ? 15.194 3.155 -0.006 1.00 74.50 90 ARG A CA 1
ATOM 748 C C . ARG A 1 90 ? 14.368 2.634 1.202 1.00 74.50 90 ARG A C 1
ATOM 750 O O . ARG A 1 90 ? 13.251 2.158 1.026 1.00 74.50 90 ARG A O 1
ATOM 757 N N . PRO A 1 91 ? 14.859 2.770 2.451 1.00 76.50 91 PRO A N 1
ATOM 758 C CA . PRO A 1 91 ? 14.195 2.223 3.647 1.00 76.50 91 PRO A CA 1
ATOM 759 C C . PRO A 1 91 ? 12.721 2.628 3.856 1.00 76.50 91 PRO A C 1
ATOM 761 O O . PRO A 1 91 ? 11.990 1.934 4.563 1.00 76.50 91 PRO A O 1
ATOM 764 N N . ASP A 1 92 ? 12.282 3.751 3.278 1.00 79.25 92 ASP A N 1
ATOM 765 C CA . ASP A 1 92 ? 10.881 4.190 3.240 1.00 79.25 92 ASP A CA 1
ATOM 766 C C . ASP A 1 92 ? 10.008 3.285 2.358 1.00 79.25 92 ASP A C 1
ATOM 768 O O . ASP A 1 92 ? 8.890 2.929 2.740 1.00 79.25 92 ASP A O 1
ATOM 772 N N . LEU A 1 93 ? 10.535 2.868 1.206 1.00 83.44 93 LEU A N 1
ATOM 773 C CA . LEU A 1 93 ? 9.846 2.011 0.249 1.00 83.44 93 LEU A CA 1
ATOM 774 C C . LEU A 1 93 ? 9.646 0.596 0.804 1.00 83.44 93 LEU A C 1
ATOM 776 O O . LEU A 1 93 ? 8.561 0.034 0.668 1.00 83.44 93 LEU A O 1
ATOM 780 N N . GLU A 1 94 ? 10.651 0.027 1.478 1.00 87.44 94 GLU A N 1
ATOM 781 C CA . GLU A 1 94 ? 10.514 -1.289 2.119 1.00 87.44 94 GLU A CA 1
ATOM 782 C C . GLU A 1 94 ? 9.423 -1.284 3.201 1.00 87.44 94 GLU A C 1
ATOM 784 O O . GLU A 1 94 ? 8.590 -2.196 3.242 1.00 87.44 94 GLU A O 1
ATOM 789 N N . SER A 1 95 ? 9.386 -0.254 4.055 1.00 89.19 95 SER A N 1
ATOM 790 C CA . SER A 1 95 ? 8.328 -0.106 5.061 1.00 89.19 95 SER A CA 1
ATOM 791 C C . SER A 1 95 ? 6.944 -0.040 4.430 1.00 89.19 95 SER A C 1
ATOM 793 O O . SER A 1 95 ? 6.036 -0.741 4.881 1.00 89.19 95 SER A O 1
ATOM 795 N N . PHE A 1 96 ? 6.796 0.764 3.372 1.00 90.25 96 PHE A N 1
ATOM 796 C CA . PHE A 1 96 ? 5.557 0.842 2.609 1.00 90.25 96 PHE A CA 1
ATOM 797 C C . PHE A 1 96 ? 5.160 -0.530 2.052 1.00 90.25 96 PHE A C 1
ATOM 799 O O . PHE A 1 96 ? 4.051 -0.982 2.315 1.00 90.25 96 PHE A O 1
ATOM 806 N N . LEU A 1 97 ? 6.051 -1.225 1.342 1.00 91.94 97 LEU A N 1
ATOM 807 C CA . LEU A 1 97 ? 5.739 -2.505 0.699 1.00 91.94 97 LEU A CA 1
ATOM 808 C C . LEU A 1 97 ? 5.345 -3.586 1.714 1.00 91.94 97 LEU A C 1
ATOM 810 O O . LEU A 1 97 ? 4.410 -4.350 1.473 1.00 91.94 97 LEU A O 1
ATOM 814 N N . ARG A 1 98 ? 6.017 -3.639 2.873 1.00 93.50 98 ARG A N 1
ATOM 815 C CA . ARG A 1 98 ? 5.672 -4.570 3.962 1.00 93.50 98 ARG A CA 1
ATOM 816 C C . ARG A 1 98 ? 4.305 -4.259 4.563 1.00 93.50 98 ARG A C 1
ATOM 818 O O . ARG A 1 98 ? 3.520 -5.182 4.781 1.00 93.50 98 ARG A O 1
ATOM 825 N N . LEU A 1 99 ? 4.009 -2.983 4.807 1.00 95.81 99 LEU A N 1
ATOM 826 C CA . LEU A 1 99 ? 2.706 -2.572 5.320 1.00 95.81 99 LEU A CA 1
ATOM 827 C C . LEU A 1 99 ? 1.600 -2.814 4.288 1.00 95.81 99 LEU A C 1
ATOM 829 O O . LEU A 1 99 ? 0.554 -3.357 4.630 1.00 95.81 99 LEU A O 1
ATOM 833 N N . PHE A 1 100 ? 1.844 -2.494 3.020 1.00 97.06 100 PHE A N 1
ATOM 834 C CA . PHE A 1 100 ? 0.894 -2.722 1.939 1.00 97.06 100 PHE A CA 1
ATOM 835 C C . PHE A 1 100 ? 0.576 -4.212 1.774 1.00 97.06 100 PHE A C 1
ATOM 837 O O . PHE A 1 100 ? -0.583 -4.579 1.605 1.00 97.06 100 PHE A O 1
ATOM 844 N N . TYR A 1 101 ? 1.573 -5.085 1.936 1.00 97.44 101 TYR A N 1
ATOM 845 C CA . TYR A 1 101 ? 1.371 -6.533 1.969 1.00 97.44 101 TYR A CA 1
ATOM 846 C C . TYR A 1 101 ? 0.462 -6.978 3.121 1.00 97.44 101 TYR A C 1
ATOM 848 O O . TYR A 1 101 ? -0.455 -7.769 2.905 1.00 97.44 101 TYR A O 1
ATOM 856 N N . ILE A 1 102 ? 0.658 -6.438 4.330 1.00 98.06 102 ILE A N 1
ATOM 857 C CA . ILE A 1 102 ? -0.233 -6.700 5.474 1.00 98.06 102 ILE A CA 1
ATOM 858 C C . ILE A 1 102 ? -1.662 -6.247 5.158 1.00 98.06 102 ILE A C 1
ATOM 860 O O . ILE A 1 102 ? -2.597 -7.016 5.369 1.00 98.06 102 ILE A O 1
ATOM 864 N N . LEU A 1 103 ? -1.834 -5.035 4.622 1.00 97.81 103 LEU A N 1
ATOM 865 C CA . LEU A 1 103 ? -3.152 -4.504 4.270 1.00 97.81 103 LEU A CA 1
ATOM 866 C C . LEU A 1 103 ? -3.834 -5.347 3.188 1.00 97.81 103 LEU A C 1
ATOM 868 O O . LEU A 1 103 ? -5.008 -5.665 3.326 1.00 97.81 103 LEU A O 1
ATOM 872 N N . ALA A 1 104 ? -3.111 -5.781 2.155 1.00 98.31 104 ALA A N 1
ATOM 873 C CA . ALA A 1 104 ? -3.663 -6.646 1.115 1.00 98.31 104 ALA A CA 1
ATOM 874 C C . ALA A 1 104 ? -4.154 -7.993 1.679 1.00 98.31 104 ALA A C 1
ATOM 876 O O . ALA A 1 104 ? -5.219 -8.471 1.296 1.00 98.31 104 ALA A O 1
ATOM 877 N N . HIS A 1 105 ? -3.418 -8.586 2.625 1.00 98.38 105 HIS A N 1
ATOM 878 C CA . HIS A 1 105 ? -3.855 -9.798 3.325 1.00 98.38 105 HIS A CA 1
ATOM 879 C C . HIS A 1 105 ? -5.043 -9.556 4.262 1.00 98.38 1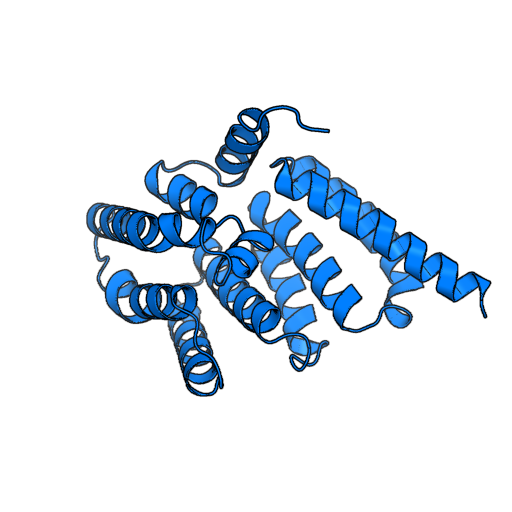05 HIS A C 1
ATOM 881 O O . HIS A 1 105 ? -5.929 -10.406 4.341 1.00 98.38 105 HIS A O 1
ATOM 887 N N . TYR A 1 106 ? -5.079 -8.405 4.938 1.00 97.31 106 TYR A N 1
ATOM 888 C CA . TYR A 1 106 ? -6.213 -7.995 5.764 1.00 97.31 106 TYR A CA 1
ATOM 889 C C . TYR A 1 106 ? -7.490 -7.877 4.925 1.00 97.31 106 TYR A C 1
ATOM 891 O O . TYR A 1 106 ? -8.508 -8.472 5.264 1.00 97.31 106 TYR A O 1
ATOM 899 N N . GLU A 1 107 ? -7.413 -7.180 3.792 1.00 97.62 107 GLU A N 1
ATOM 900 C CA . GLU A 1 107 ? -8.526 -7.026 2.854 1.00 97.62 107 GLU A CA 1
ATOM 901 C C . GLU A 1 107 ? -9.001 -8.348 2.245 1.00 97.62 107 GLU A C 1
ATOM 903 O O . GLU A 1 107 ? -10.195 -8.549 2.038 1.00 97.62 107 GLU A O 1
ATOM 908 N N . ALA A 1 108 ? -8.074 -9.269 1.982 1.00 97.69 108 ALA A N 1
ATOM 909 C CA . ALA A 1 108 ? -8.396 -10.598 1.478 1.00 97.69 108 ALA A CA 1
ATOM 910 C C . ALA A 1 108 ? -9.051 -11.516 2.531 1.00 97.69 108 ALA A C 1
ATOM 912 O O . ALA A 1 108 ? -9.432 -12.636 2.202 1.00 97.69 108 ALA A O 1
ATOM 913 N N . GLY A 1 109 ? -9.163 -11.083 3.794 1.00 96.12 109 GLY A N 1
ATOM 914 C CA . GLY A 1 109 ? -9.714 -11.899 4.877 1.00 96.12 109 GLY A CA 1
ATOM 915 C C . GLY A 1 109 ? -8.782 -13.021 5.346 1.00 96.12 109 GLY A C 1
ATOM 916 O O . GLY A 1 109 ? -9.231 -13.950 6.015 1.00 96.12 109 GLY A O 1
ATOM 917 N N . HIS A 1 110 ? -7.486 -12.948 5.026 1.00 96.69 110 HIS A N 1
ATOM 918 C CA . HIS A 1 110 ? -6.481 -13.938 5.425 1.00 96.69 110 HIS A CA 1
ATOM 919 C C . HIS A 1 110 ? -6.068 -13.744 6.898 1.00 96.69 110 HIS A C 1
ATOM 921 O O . HIS A 1 110 ? -4.951 -13.328 7.206 1.00 96.69 110 HIS A O 1
ATOM 927 N N . ALA A 1 111 ? -6.995 -13.974 7.829 1.00 92.25 111 ALA A N 1
ATOM 928 C CA . ALA A 1 111 ? -6.790 -13.698 9.252 1.00 92.25 111 ALA A CA 1
ATOM 929 C C . ALA A 1 111 ? -5.695 -14.568 9.900 1.00 92.25 111 ALA A C 1
ATOM 931 O O . ALA A 1 111 ? -5.022 -14.130 10.830 1.00 92.25 111 ALA A O 1
ATOM 932 N N . ASP A 1 112 ? -5.490 -15.778 9.388 1.00 94.94 112 ASP A N 1
ATOM 933 C CA . ASP A 1 112 ? -4.519 -16.769 9.855 1.00 94.94 112 ASP A CA 1
ATOM 934 C C . ASP A 1 112 ? -3.060 -16.327 9.652 1.00 94.94 112 ASP A C 1
ATOM 936 O O . ASP A 1 112 ? -2.214 -16.532 10.524 1.00 94.94 112 ASP A O 1
ATOM 940 N N . ILE A 1 113 ? -2.757 -15.670 8.528 1.00 95.88 113 ILE A N 1
ATOM 941 C CA . ILE A 1 113 ? -1.392 -15.229 8.215 1.00 95.88 113 ILE A CA 1
ATOM 942 C C . ILE A 1 113 ? -1.040 -13.880 8.858 1.00 95.88 113 ILE A C 1
ATOM 944 O O . ILE A 1 113 ? 0.139 -13.620 9.118 1.00 95.88 113 ILE A O 1
ATOM 948 N N . LEU A 1 114 ? -2.029 -13.031 9.168 1.00 95.56 114 LEU A N 1
ATOM 949 C CA . LEU A 1 114 ? -1.808 -11.674 9.690 1.00 95.56 114 LEU A CA 1
ATOM 950 C C . LEU A 1 114 ? -0.870 -11.608 10.911 1.00 95.56 114 LEU A C 1
ATOM 952 O O . LEU A 1 114 ? 0.075 -10.815 10.854 1.00 95.56 114 LEU A O 1
ATOM 956 N N . PRO A 1 115 ? -1.022 -12.430 11.973 1.00 96.25 115 PRO A N 1
ATOM 957 C CA . PRO A 1 115 ? -0.126 -12.380 13.131 1.00 96.25 115 PRO A CA 1
ATOM 958 C C . PRO A 1 115 ? 1.348 -12.580 12.759 1.00 96.25 115 PRO A C 1
ATOM 960 O O . PRO A 1 115 ? 2.231 -11.892 13.276 1.00 96.25 115 PRO A O 1
ATOM 963 N N . SER A 1 116 ? 1.620 -13.485 11.813 1.00 97.12 116 SER A N 1
ATOM 964 C CA . SER A 1 116 ? 2.980 -13.766 11.348 1.00 97.12 116 SER A CA 1
ATOM 965 C C . SER A 1 116 ? 3.578 -12.590 10.564 1.00 97.12 116 SER A C 1
ATOM 967 O O . SER A 1 116 ? 4.745 -12.236 10.767 1.00 97.12 116 SER A O 1
ATOM 969 N N . LEU A 1 117 ? 2.772 -11.928 9.725 1.00 96.94 117 LEU A N 1
ATOM 970 C CA . LEU A 1 117 ? 3.195 -10.762 8.947 1.00 96.94 117 LEU A CA 1
ATOM 971 C C . LEU A 1 117 ? 3.443 -9.551 9.847 1.00 96.94 117 LEU A C 1
ATOM 973 O O . LEU A 1 117 ? 4.468 -8.884 9.705 1.00 96.94 117 LEU A O 1
ATOM 977 N N . ILE A 1 118 ? 2.557 -9.312 10.816 1.00 97.38 118 ILE A N 1
ATOM 978 C CA . ILE A 1 118 ? 2.688 -8.231 11.799 1.00 97.38 118 ILE A CA 1
ATOM 979 C C . ILE A 1 118 ? 3.951 -8.432 12.645 1.00 97.38 118 ILE A C 1
ATOM 981 O O . ILE A 1 118 ? 4.720 -7.490 12.840 1.00 97.38 118 ILE A O 1
ATOM 985 N N . LEU A 1 119 ? 4.229 -9.663 13.093 1.00 97.19 119 LEU A N 1
ATOM 986 C CA . LEU A 1 119 ? 5.457 -9.974 13.826 1.00 97.19 119 LEU A CA 1
ATOM 987 C C . LEU A 1 119 ? 6.712 -9.756 12.968 1.00 97.19 119 LEU A C 1
ATOM 989 O O . LEU A 1 119 ? 7.713 -9.226 13.458 1.00 97.19 119 LEU A O 1
ATOM 993 N N . SER A 1 120 ? 6.670 -10.144 11.691 1.00 95.88 120 SER A N 1
ATOM 994 C CA . SER A 1 120 ? 7.764 -9.897 10.746 1.00 95.88 120 SER A CA 1
ATOM 995 C C . SER A 1 120 ? 8.021 -8.398 10.561 1.00 95.88 120 SER A C 1
ATOM 997 O O . SER A 1 120 ? 9.170 -7.958 10.628 1.00 95.88 120 SER A O 1
ATOM 999 N N . PHE A 1 121 ? 6.959 -7.603 10.407 1.00 96.00 121 PHE A N 1
ATOM 1000 C CA . PHE A 1 121 ? 7.049 -6.151 10.271 1.00 96.00 121 PHE A CA 1
ATOM 1001 C C . PHE A 1 121 ? 7.576 -5.482 11.546 1.00 96.00 121 PHE A C 1
ATOM 1003 O O . PHE A 1 121 ? 8.496 -4.676 11.462 1.00 96.00 121 PHE A O 1
ATOM 1010 N N . TYR A 1 122 ? 7.113 -5.893 12.731 1.00 96.25 122 TYR A N 1
ATOM 1011 C CA . TYR A 1 122 ? 7.658 -5.427 14.012 1.00 96.25 122 TYR A CA 1
ATOM 1012 C C . TYR A 1 122 ? 9.168 -5.678 14.131 1.00 96.25 122 TYR A C 1
ATOM 1014 O O . TYR A 1 122 ? 9.933 -4.772 14.461 1.00 96.25 122 TYR A O 1
ATOM 1022 N N . ARG A 1 123 ? 9.617 -6.905 13.828 1.00 95.00 123 ARG A N 1
ATOM 1023 C CA . ARG A 1 123 ? 11.045 -7.268 13.871 1.00 95.00 123 ARG A CA 1
ATOM 1024 C C . ARG A 1 123 ? 11.874 -6.465 12.874 1.00 95.00 123 ARG A C 1
ATOM 1026 O O . ARG A 1 123 ? 13.032 -6.179 13.156 1.00 95.00 123 ARG A O 1
ATOM 1033 N N . PHE A 1 124 ? 11.305 -6.146 11.715 1.00 92.75 124 PHE A N 1
ATOM 1034 C CA . PHE A 1 124 ? 11.934 -5.276 10.731 1.00 92.75 124 PHE A CA 1
ATOM 1035 C C . PHE A 1 124 ? 12.082 -3.847 11.274 1.00 92.75 124 PHE A C 1
ATOM 1037 O O . PHE A 1 124 ? 13.197 -3.336 11.295 1.00 92.75 124 PHE A O 1
ATOM 1044 N N . LEU A 1 125 ? 11.007 -3.250 11.798 1.00 93.38 125 LEU A N 1
ATOM 1045 C CA . LEU A 1 125 ? 11.024 -1.896 12.362 1.00 93.38 125 LEU A CA 1
ATOM 1046 C C . LEU A 1 125 ? 12.029 -1.747 13.513 1.00 93.38 125 LEU A C 1
ATOM 1048 O O . LEU A 1 125 ? 12.755 -0.762 13.565 1.00 93.38 125 LEU A O 1
ATOM 1052 N N . HIS A 1 126 ? 12.144 -2.753 14.386 1.00 91.94 126 HIS A N 1
ATOM 1053 C CA . HIS A 1 126 ? 13.109 -2.748 15.495 1.00 91.94 126 HIS A CA 1
ATOM 1054 C C . HIS A 1 126 ? 14.581 -2.777 15.031 1.00 91.94 126 HIS A C 1
ATOM 1056 O O . HIS A 1 126 ? 15.488 -2.479 15.805 1.00 91.94 126 HIS A O 1
ATOM 1062 N N . LYS A 1 127 ? 14.848 -3.171 13.783 1.00 91.19 127 LYS A N 1
ATOM 1063 C CA . LYS A 1 127 ? 16.201 -3.190 13.207 1.00 91.19 127 LYS A CA 1
ATOM 1064 C C . LYS A 1 127 ? 16.531 -1.926 12.413 1.00 91.19 127 LYS A C 1
ATOM 1066 O O . LYS A 1 127 ? 17.663 -1.801 11.957 1.00 91.19 127 LYS A O 1
ATOM 1071 N N . LYS A 1 128 ? 15.566 -1.025 12.201 1.00 87.75 128 LYS A N 1
ATOM 1072 C CA . LYS A 1 128 ? 15.793 0.212 11.448 1.00 87.75 128 LYS A CA 1
ATOM 1073 C C . LYS A 1 128 ? 16.623 1.191 12.271 1.00 87.75 128 LYS A C 1
ATOM 1075 O O . LYS A 1 128 ? 16.383 1.361 13.461 1.00 87.75 128 LYS A O 1
ATOM 1080 N N . GLU A 1 129 ? 17.539 1.888 11.605 1.00 85.31 129 GLU A N 1
ATOM 1081 C CA . GLU A 1 129 ? 18.287 3.004 12.202 1.00 85.31 129 GLU A CA 1
ATOM 1082 C C . GLU A 1 129 ? 17.363 4.174 12.558 1.00 85.31 129 GLU A C 1
ATOM 1084 O O . GLU A 1 129 ? 17.524 4.813 13.594 1.00 85.31 129 GLU A O 1
ATOM 1089 N N . GLN A 1 130 ? 16.361 4.424 11.709 1.00 87.19 130 GLN A N 1
ATOM 1090 C CA . GLN A 1 130 ? 15.358 5.460 11.907 1.00 87.19 130 GLN A CA 1
ATOM 1091 C C . GLN A 1 130 ? 13.957 4.851 11.868 1.00 87.19 130 GLN A C 1
ATOM 1093 O O . GLN A 1 130 ? 13.525 4.321 10.841 1.00 87.19 130 GLN A O 1
ATOM 1098 N N . LEU A 1 131 ? 13.258 4.955 12.998 1.00 89.19 131 LEU A N 1
ATOM 1099 C CA . LEU A 1 131 ? 11.851 4.601 13.139 1.00 89.19 131 LEU A CA 1
ATOM 1100 C C . LEU A 1 131 ? 11.004 5.871 13.038 1.00 89.19 131 LEU A C 1
ATOM 1102 O O . LEU A 1 131 ? 11.164 6.799 13.833 1.00 89.19 131 LEU A O 1
ATOM 1106 N N . TYR A 1 132 ? 10.099 5.913 12.067 1.00 90.44 132 TYR A N 1
ATOM 1107 C CA . TYR A 1 132 ? 9.196 7.042 11.873 1.00 90.44 132 TYR A CA 1
ATOM 1108 C C . TYR A 1 132 ? 8.009 6.986 12.844 1.00 90.44 132 TYR A C 1
ATOM 1110 O O . TYR A 1 132 ? 7.616 5.923 13.349 1.00 90.44 132 TYR A O 1
ATOM 1118 N N . LYS A 1 133 ? 7.390 8.142 13.104 1.00 93.19 133 LYS A N 1
ATOM 1119 C CA . LYS A 1 133 ? 6.229 8.229 13.998 1.00 93.19 133 LYS A CA 1
ATOM 1120 C C . LYS A 1 133 ? 5.034 7.484 13.413 1.00 93.19 133 LYS A C 1
ATOM 1122 O O . LYS A 1 133 ? 4.319 6.812 14.158 1.00 93.19 133 LYS A O 1
ATOM 1127 N N . PHE A 1 134 ? 4.837 7.563 12.096 1.00 93.75 134 PHE A N 1
ATOM 1128 C CA . PHE A 1 134 ? 3.816 6.783 11.402 1.00 93.75 134 PHE A CA 1
ATOM 1129 C C . PHE A 1 134 ? 3.990 5.279 11.649 1.00 93.75 134 PHE A C 1
ATOM 1131 O O . PHE A 1 134 ? 3.037 4.607 12.036 1.00 93.75 134 PHE A O 1
ATOM 1138 N N . GLU A 1 135 ? 5.212 4.760 11.499 1.00 94.12 135 GLU A N 1
ATOM 1139 C CA . GLU A 1 135 ? 5.515 3.336 11.690 1.00 94.12 135 GLU A CA 1
ATOM 1140 C C . GLU A 1 135 ? 5.216 2.885 13.123 1.00 94.12 135 GLU A C 1
ATOM 1142 O O . GLU A 1 135 ? 4.588 1.845 13.316 1.00 94.12 135 GLU A O 1
ATOM 1147 N N . SER A 1 136 ? 5.593 3.701 14.114 1.00 95.06 136 SER A N 1
ATOM 1148 C CA . SER A 1 136 ? 5.293 3.456 15.532 1.00 95.06 136 SER A CA 1
ATOM 1149 C C . SER A 1 136 ? 3.788 3.361 15.803 1.00 95.06 136 SER A C 1
ATOM 1151 O O . SER A 1 136 ? 3.336 2.447 16.488 1.00 95.06 136 SER A O 1
ATOM 1153 N N . ILE A 1 137 ? 2.996 4.280 15.241 1.00 96.75 137 ILE A N 1
ATOM 1154 C CA . ILE A 1 137 ? 1.535 4.289 15.411 1.00 96.75 137 ILE A CA 1
ATOM 1155 C C . ILE A 1 137 ? 0.895 3.074 14.735 1.00 96.75 137 ILE A C 1
ATOM 1157 O O . ILE A 1 137 ? -0.003 2.453 15.303 1.00 96.75 137 ILE A O 1
ATOM 1161 N N . ILE A 1 138 ? 1.347 2.735 13.528 1.00 96.50 138 ILE A N 1
ATOM 1162 C CA . ILE A 1 138 ? 0.800 1.612 12.769 1.00 96.50 138 ILE A CA 1
ATOM 1163 C C . ILE A 1 138 ? 1.107 0.288 13.458 1.00 96.50 138 ILE A C 1
ATOM 1165 O O . ILE A 1 138 ? 0.217 -0.552 13.573 1.00 96.50 138 ILE A O 1
ATOM 1169 N N . ILE A 1 139 ? 2.340 0.079 13.927 1.00 96.44 139 ILE A N 1
ATOM 1170 C CA . ILE A 1 139 ? 2.684 -1.197 14.552 1.00 96.44 139 ILE A CA 1
ATOM 1171 C C . ILE A 1 139 ? 2.002 -1.383 15.911 1.00 96.44 139 ILE A C 1
ATOM 1173 O O . ILE A 1 139 ? 1.599 -2.501 16.225 1.00 96.44 139 ILE A O 1
ATOM 1177 N N . ASP A 1 140 ? 1.813 -0.302 16.674 1.00 97.00 140 ASP A N 1
ATOM 1178 C CA . ASP A 1 140 ? 1.000 -0.296 17.895 1.00 97.00 140 ASP A CA 1
ATOM 1179 C C . ASP A 1 140 ? -0.452 -0.688 17.591 1.00 97.00 140 ASP A C 1
ATOM 1181 O O . ASP A 1 140 ? -0.984 -1.621 18.191 1.00 97.00 140 ASP A O 1
ATOM 1185 N N . PHE A 1 141 ? -1.061 -0.068 16.574 1.00 97.75 141 PHE A N 1
ATOM 1186 C CA . PHE A 1 141 ? -2.407 -0.430 16.132 1.00 97.75 141 PHE A C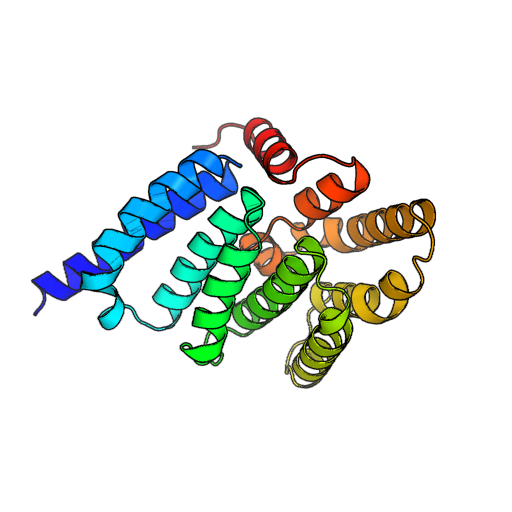A 1
ATOM 1187 C C . PHE A 1 141 ? -2.508 -1.908 15.738 1.00 97.75 141 PHE A C 1
ATOM 1189 O O . PHE A 1 141 ? -3.392 -2.610 16.220 1.00 97.75 141 PHE A O 1
ATOM 1196 N N . LEU A 1 142 ? -1.600 -2.403 14.893 1.00 96.56 142 LEU A N 1
ATOM 1197 C CA . LEU A 1 142 ? -1.651 -3.777 14.387 1.00 96.56 142 LEU A CA 1
ATOM 1198 C C . LEU A 1 142 ? -1.452 -4.826 15.489 1.00 96.56 142 LEU A C 1
ATOM 1200 O O . LEU A 1 142 ? -2.050 -5.897 15.421 1.00 96.56 142 LEU A O 1
ATOM 1204 N N . ARG A 1 143 ? -0.592 -4.550 16.476 1.00 94.94 143 ARG A N 1
ATOM 1205 C CA . ARG A 1 143 ? -0.253 -5.514 17.533 1.00 94.94 143 ARG A CA 1
ATOM 1206 C C . ARG A 1 143 ? -1.187 -5.469 18.730 1.00 94.94 143 ARG A C 1
ATOM 1208 O O . ARG A 1 143 ? -1.416 -6.519 19.321 1.00 94.94 143 ARG A O 1
ATOM 1215 N N . ASN A 1 144 ? -1.653 -4.280 19.097 1.00 93.88 144 ASN A N 1
ATOM 1216 C CA . ASN A 1 144 ? -2.312 -4.057 20.379 1.00 93.88 144 ASN A CA 1
ATOM 1217 C C . ASN A 1 144 ? -3.787 -3.701 20.191 1.00 93.88 144 ASN A C 1
ATOM 1219 O O . ASN A 1 144 ? -4.632 -4.261 20.870 1.00 93.88 144 ASN A O 1
ATOM 1223 N N . GLU A 1 145 ? -4.123 -2.818 19.246 1.00 93.56 145 GLU A N 1
ATOM 1224 C CA . GLU A 1 145 ? -5.510 -2.356 19.098 1.00 93.56 145 GLU A CA 1
ATOM 1225 C C . GLU A 1 145 ? -6.350 -3.312 18.237 1.00 93.56 145 GLU A C 1
ATOM 1227 O O . GLU A 1 145 ? -7.442 -3.703 18.636 1.00 93.56 145 GLU A O 1
ATOM 1232 N N . LEU A 1 146 ? -5.848 -3.726 17.069 1.00 92.56 146 LEU A N 1
ATOM 1233 C CA . LEU A 1 146 ? -6.592 -4.552 16.114 1.00 92.56 146 LEU A CA 1
ATOM 1234 C C . LEU A 1 146 ? -7.038 -5.910 16.699 1.00 92.56 146 LEU A C 1
ATOM 1236 O O . LEU A 1 146 ? -8.206 -6.255 16.514 1.00 92.56 146 LEU A O 1
ATOM 1240 N N . PRO A 1 147 ? -6.201 -6.676 17.431 1.00 90.06 147 PRO A N 1
ATOM 1241 C CA . PRO A 1 147 ? -6.621 -7.964 17.996 1.00 90.06 147 PRO A CA 1
ATOM 1242 C C . PRO A 1 147 ? -7.709 -7.852 19.072 1.00 90.06 147 PRO A C 1
ATOM 1244 O O . PRO A 1 147 ? -8.459 -8.801 19.283 1.00 90.06 147 PRO A O 1
ATOM 1247 N N . GLU A 1 148 ? -7.824 -6.698 19.734 1.00 89.50 148 GLU A N 1
ATOM 1248 C CA . GLU A 1 148 ? -8.817 -6.448 20.787 1.00 89.50 148 GLU A CA 1
ATOM 1249 C C . GLU A 1 148 ? -10.202 -6.077 20.224 1.00 89.50 148 GLU A C 1
ATOM 1251 O O . GLU A 1 148 ? -11.182 -5.949 20.964 1.00 89.50 148 GLU A O 1
ATOM 1256 N N . THR A 1 149 ? -10.328 -5.938 18.900 1.00 87.69 149 THR A N 1
ATOM 1257 C CA . THR A 1 149 ? -11.575 -5.547 18.228 1.00 87.69 149 THR A CA 1
ATOM 1258 C C . THR A 1 149 ? -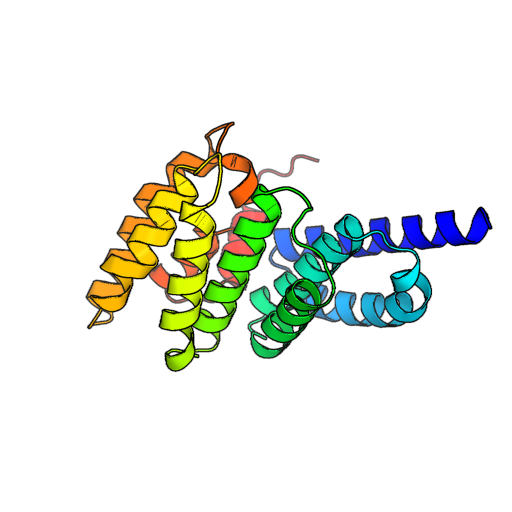12.557 -6.716 18.071 1.00 87.69 149 THR A C 1
ATOM 1260 O O . THR A 1 149 ? -12.966 -7.091 16.978 1.00 87.69 149 THR A O 1
ATOM 1263 N N . GLY A 1 150 ? -13.008 -7.288 19.191 1.00 84.38 150 GLY A N 1
ATOM 1264 C CA . GLY A 1 150 ? -13.951 -8.417 19.210 1.00 84.38 150 GLY A CA 1
ATOM 1265 C C . GLY A 1 150 ? -15.380 -8.095 18.742 1.00 84.38 150 GLY A C 1
ATOM 1266 O O . GLY A 1 150 ? -16.231 -8.979 18.716 1.00 84.38 150 GLY A O 1
ATOM 1267 N N . THR A 1 151 ? -15.678 -6.837 18.392 1.00 91.81 151 THR A N 1
ATOM 1268 C CA . THR A 1 151 ? -16.991 -6.410 17.880 1.00 91.81 151 THR A CA 1
ATOM 1269 C C . THR A 1 151 ? -16.844 -5.406 16.732 1.00 91.81 151 THR A C 1
ATOM 1271 O O . THR A 1 151 ? -15.888 -4.623 16.732 1.00 91.81 151 THR A O 1
ATOM 1274 N N . PRO A 1 152 ? -17.821 -5.319 15.803 1.00 92.38 152 PRO A N 1
ATOM 1275 C CA . PRO A 1 152 ? -17.801 -4.321 14.728 1.00 92.38 152 PRO A CA 1
ATOM 1276 C C . PRO A 1 152 ? -17.682 -2.876 15.234 1.00 92.38 152 PRO A C 1
ATOM 1278 O O . PRO A 1 152 ? -16.994 -2.054 14.635 1.00 92.38 152 PRO A O 1
ATOM 1281 N N . LYS A 1 153 ? -18.308 -2.567 16.378 1.00 94.06 153 LYS A N 1
ATOM 1282 C CA . LYS A 1 153 ? -18.238 -1.240 17.004 1.00 94.06 153 LYS A CA 1
ATOM 1283 C C . LYS A 1 153 ? -16.835 -0.927 17.529 1.00 94.06 153 LYS A C 1
ATOM 1285 O O . LYS A 1 153 ? -16.352 0.182 17.318 1.00 94.06 153 LYS A O 1
ATOM 1290 N N . ALA A 1 154 ? -16.186 -1.886 18.190 1.00 95.62 154 ALA A N 1
ATOM 1291 C CA . ALA A 1 154 ? -14.816 -1.718 18.672 1.00 95.62 154 ALA A CA 1
ATOM 1292 C C . ALA A 1 154 ? -13.836 -1.542 17.502 1.00 95.62 154 ALA A C 1
ATOM 1294 O O . ALA A 1 154 ? -12.981 -0.660 17.546 1.00 95.62 154 ALA A O 1
ATOM 1295 N N . LEU A 1 155 ? -14.016 -2.310 16.420 1.00 95.38 155 LEU A N 1
ATOM 1296 C CA . LEU A 1 155 ? -13.215 -2.176 15.202 1.00 95.38 155 LEU A CA 1
ATOM 1297 C C . LEU A 1 155 ? -13.358 -0.787 14.570 1.00 95.38 155 LEU A C 1
ATOM 1299 O O . LEU A 1 155 ? -12.361 -0.136 14.256 1.00 95.38 155 LEU A O 1
ATOM 1303 N N . LEU A 1 156 ? -14.593 -0.299 14.451 1.00 96.44 156 LEU A N 1
ATOM 1304 C CA . LEU A 1 156 ? -14.876 1.041 13.946 1.00 96.44 156 LEU A CA 1
ATOM 1305 C C . LEU A 1 156 ? -14.175 2.128 14.776 1.00 96.44 156 LEU A C 1
ATOM 13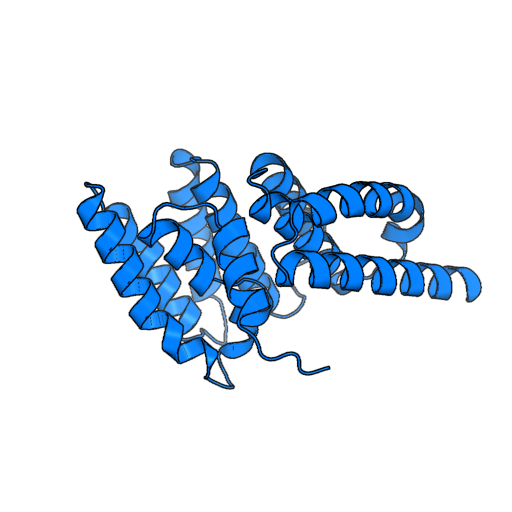07 O O . LEU A 1 156 ? -13.550 3.033 14.221 1.00 96.44 156 LEU A O 1
ATOM 1311 N N . GLN A 1 157 ? -14.246 2.026 16.105 1.00 96.44 157 GLN A N 1
ATOM 1312 C CA . GLN A 1 157 ? -13.588 2.960 17.020 1.00 96.44 157 GLN A CA 1
ATOM 1313 C C . GLN A 1 157 ? -12.060 2.913 16.893 1.00 96.44 157 GLN A C 1
ATOM 1315 O O . GLN A 1 157 ? -11.418 3.966 16.879 1.00 96.44 157 GLN A O 1
ATOM 1320 N N . ALA A 1 158 ? -11.478 1.721 16.745 1.00 97.31 158 ALA A N 1
ATOM 1321 C CA . ALA A 1 158 ? -10.044 1.555 16.532 1.00 97.31 158 ALA A CA 1
ATOM 1322 C C . ALA A 1 158 ? -9.592 2.221 15.219 1.00 97.31 158 ALA A C 1
ATOM 1324 O O . ALA A 1 158 ? -8.604 2.957 15.206 1.00 97.31 158 ALA A O 1
ATOM 1325 N N . PHE A 1 159 ? -10.356 2.074 14.130 1.00 98.00 159 PHE A N 1
ATOM 1326 C CA . PHE A 1 159 ? -10.067 2.769 12.872 1.00 98.00 159 PHE A CA 1
ATOM 1327 C C . PHE A 1 159 ? -10.185 4.290 12.978 1.00 98.00 159 PHE A C 1
ATOM 1329 O O . PHE A 1 159 ? -9.319 5.006 12.471 1.00 98.00 159 PHE A O 1
ATOM 1336 N N . GLN A 1 160 ? -11.209 4.804 13.662 1.00 97.88 160 GLN A N 1
ATOM 1337 C CA . GLN A 1 160 ? -11.353 6.244 13.908 1.00 97.88 160 GLN A CA 1
ATOM 1338 C C . GLN A 1 160 ? -10.171 6.795 14.714 1.00 97.88 160 GLN A C 1
ATOM 1340 O O . GLN A 1 160 ? -9.596 7.827 14.360 1.00 97.88 160 GLN A O 1
ATOM 1345 N N . LYS A 1 161 ? -9.764 6.081 15.769 1.00 97.75 161 LYS A N 1
ATOM 1346 C CA . LYS A 1 161 ? -8.606 6.439 16.593 1.00 97.75 161 LYS A CA 1
ATOM 1347 C C . LYS A 1 161 ? -7.318 6.436 15.771 1.00 97.75 161 LYS A C 1
ATOM 1349 O O . LYS A 1 161 ? -6.557 7.401 15.850 1.00 97.75 161 LYS A O 1
ATOM 1354 N N . LEU A 1 162 ? -7.098 5.410 14.947 1.00 98.00 162 LEU A N 1
ATOM 1355 C CA . LEU A 1 162 ? -5.943 5.343 14.054 1.00 98.00 162 LEU A CA 1
ATOM 1356 C C . LEU A 1 162 ? -5.936 6.515 13.064 1.00 98.00 162 LEU A C 1
ATOM 1358 O O . LEU A 1 162 ? -4.925 7.211 12.965 1.00 98.00 162 LEU A O 1
ATOM 1362 N N . LYS A 1 163 ? -7.065 6.795 12.397 1.00 97.56 163 LYS A N 1
ATOM 1363 C CA . LYS A 1 163 ? -7.207 7.923 11.460 1.00 97.56 163 LYS A CA 1
ATOM 1364 C C . LYS A 1 163 ? -6.831 9.243 12.131 1.00 97.56 163 LYS A C 1
ATOM 1366 O O . LYS A 1 163 ? -6.031 9.994 11.580 1.00 97.56 163 LYS A O 1
ATOM 1371 N N . ASN A 1 164 ? -7.338 9.496 13.337 1.00 97.00 164 ASN A N 1
ATOM 1372 C CA . ASN A 1 164 ? -7.044 10.718 14.089 1.00 97.00 164 ASN A CA 1
ATOM 1373 C C . ASN A 1 164 ? -5.561 10.836 14.478 1.00 97.00 164 ASN A C 1
ATOM 1375 O O . ASN A 1 164 ? -5.022 11.941 14.491 1.00 97.00 164 ASN A O 1
ATOM 1379 N N . LYS A 1 165 ? -4.886 9.712 14.759 1.00 96.31 165 LYS A N 1
ATOM 1380 C CA . LYS A 1 165 ? -3.444 9.683 15.054 1.00 96.31 165 LYS A CA 1
ATOM 1381 C C . LYS A 1 165 ? -2.586 9.964 13.809 1.00 96.31 165 LYS A C 1
ATOM 1383 O O . LYS A 1 165 ? -1.597 10.687 13.923 1.00 96.31 165 LYS A O 1
ATOM 1388 N N . ILE A 1 166 ? -2.933 9.403 12.642 1.00 95.19 166 ILE A N 1
ATOM 1389 C CA . ILE A 1 166 ? -2.084 9.486 11.436 1.00 95.19 166 ILE A CA 1
ATOM 1390 C C . ILE A 1 166 ? -2.416 10.661 10.510 1.00 95.19 166 ILE A C 1
ATOM 1392 O O . ILE A 1 166 ? -1.522 11.147 9.823 1.00 95.19 166 ILE A O 1
ATOM 1396 N N . ALA A 1 167 ? -3.656 11.160 10.490 1.00 93.31 167 ALA A N 1
ATOM 1397 C CA . ALA A 1 167 ? -4.060 12.246 9.593 1.00 93.31 167 ALA A CA 1
ATOM 1398 C C . ALA A 1 167 ? -3.214 13.527 9.739 1.00 93.31 167 ALA A C 1
ATOM 1400 O O . ALA A 1 167 ? -2.868 14.108 8.711 1.00 93.31 167 ALA A O 1
ATOM 1401 N N . PRO A 1 168 ? -2.800 13.963 10.948 1.00 92.81 168 PRO A N 1
ATOM 1402 C CA . PRO A 1 168 ? -1.901 15.110 11.090 1.00 92.81 168 PRO A CA 1
ATOM 1403 C C . PRO A 1 168 ? -0.504 14.882 10.490 1.00 92.81 168 PRO A C 1
ATOM 1405 O O . PRO A 1 168 ? 0.168 15.848 10.131 1.00 92.81 168 PRO A O 1
ATOM 1408 N N . LEU A 1 169 ? -0.058 13.624 10.367 1.00 91.25 169 LEU A N 1
ATOM 1409 C CA . LEU A 1 169 ? 1.275 13.290 9.857 1.00 91.25 169 LEU A CA 1
ATOM 1410 C C . LEU A 1 169 ? 1.400 13.506 8.347 1.00 91.25 169 LEU A C 1
ATOM 1412 O O . LEU A 1 169 ? 2.506 13.743 7.874 1.00 91.25 169 LEU A O 1
ATOM 1416 N N . SER A 1 170 ? 0.294 13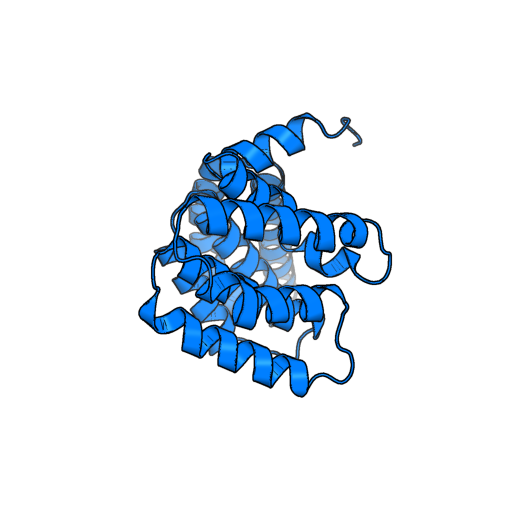.511 7.597 1.00 85.00 170 SER A N 1
ATOM 1417 C CA . SER A 1 170 ? 0.323 13.774 6.149 1.00 85.00 170 SER A CA 1
ATOM 1418 C C . SER A 1 170 ? 0.838 15.176 5.806 1.00 85.00 170 SER A C 1
ATOM 1420 O O . SER A 1 170 ? 1.375 15.396 4.725 1.00 85.00 170 SER A O 1
ATOM 1422 N N . LYS A 1 171 ? 0.733 16.119 6.752 1.00 85.19 171 LYS A N 1
ATOM 1423 C CA . LYS A 1 171 ? 1.245 17.490 6.629 1.00 85.19 171 LYS A CA 1
ATOM 1424 C C . LYS A 1 171 ? 2.684 17.646 7.131 1.00 85.19 171 LYS A C 1
ATOM 1426 O O . LYS A 1 171 ? 3.263 18.719 6.983 1.00 85.19 171 LYS A O 1
ATOM 1431 N N . SER A 1 172 ? 3.263 16.612 7.744 1.00 86.38 172 SER A N 1
ATOM 1432 C CA . SER A 1 172 ? 4.629 16.659 8.269 1.00 86.38 172 SER A CA 1
ATOM 1433 C C . SER A 1 172 ? 5.645 16.468 7.136 1.00 86.38 172 SER A C 1
ATOM 1435 O O . SER A 1 172 ? 5.617 15.428 6.474 1.00 86.38 172 SER A O 1
ATOM 1437 N N . PRO A 1 173 ? 6.606 17.393 6.940 1.00 79.75 173 PRO A N 1
ATOM 1438 C CA . PRO A 1 173 ? 7.665 17.235 5.940 1.00 79.75 173 PRO A CA 1
ATOM 1439 C C . PRO A 1 173 ? 8.491 15.951 6.100 1.00 79.75 173 PRO A C 1
ATOM 1441 O O . PRO A 1 173 ? 9.015 15.448 5.109 1.00 79.75 173 PRO A O 1
ATOM 1444 N N . TYR A 1 174 ? 8.579 15.423 7.326 1.00 80.75 174 TYR A N 1
ATOM 1445 C CA . TYR A 1 174 ? 9.357 14.231 7.672 1.00 80.75 174 TYR A CA 1
ATOM 1446 C C . TYR A 1 174 ? 8.599 12.915 7.462 1.00 80.75 174 TYR A C 1
ATOM 1448 O O . TYR A 1 174 ? 9.226 11.877 7.287 1.00 80.75 174 TYR A O 1
ATOM 1456 N N . GLU A 1 175 ? 7.264 12.947 7.480 1.00 81.94 175 GLU A N 1
ATOM 1457 C CA . GLU A 1 175 ? 6.418 11.742 7.421 1.00 81.94 175 GLU A CA 1
ATOM 1458 C C . GLU A 1 175 ? 5.654 11.634 6.092 1.00 81.94 175 GLU A C 1
ATOM 1460 O O . GLU A 1 175 ? 5.148 10.566 5.760 1.00 81.94 175 GLU A O 1
ATOM 1465 N N . LYS A 1 176 ? 5.578 12.714 5.297 1.00 76.56 176 LYS A N 1
ATOM 1466 C CA . LYS A 1 176 ? 4.743 12.785 4.085 1.00 76.56 176 LYS A CA 1
ATOM 1467 C C . LYS A 1 176 ? 4.995 11.665 3.071 1.00 76.56 176 LYS A C 1
ATOM 1469 O O . LYS A 1 176 ? 4.060 11.256 2.395 1.00 76.56 176 LYS A O 1
ATOM 1474 N N . ASN A 1 177 ? 6.225 11.148 2.986 1.00 79.12 177 ASN A N 1
ATOM 1475 C CA . ASN A 1 177 ? 6.607 10.165 1.968 1.00 79.12 177 ASN A CA 1
ATOM 1476 C C . ASN A 1 177 ? 5.774 8.883 2.047 1.00 79.12 177 ASN A C 1
ATOM 1478 O O . ASN A 1 177 ? 5.471 8.296 1.015 1.00 79.12 177 ASN A O 1
ATOM 1482 N N . VAL A 1 178 ? 5.360 8.460 3.247 1.00 82.19 178 VAL A N 1
ATOM 1483 C CA . VAL A 1 178 ? 4.549 7.244 3.387 1.00 82.19 178 VAL A CA 1
ATOM 1484 C C . VAL A 1 178 ? 3.168 7.415 2.748 1.00 82.19 178 VAL A C 1
ATOM 1486 O O . VAL A 1 178 ? 2.659 6.480 2.137 1.00 82.19 178 VAL A O 1
ATOM 1489 N N . PHE A 1 179 ? 2.610 8.627 2.804 1.00 85.69 179 PHE A N 1
ATOM 1490 C CA . PHE A 1 179 ? 1.319 8.979 2.209 1.00 85.69 179 PHE A CA 1
ATOM 1491 C C . PHE A 1 179 ? 1.383 9.152 0.687 1.00 85.69 179 PHE A C 1
ATOM 1493 O O . PHE A 1 179 ? 0.339 9.160 0.044 1.00 85.69 179 PHE A O 1
ATOM 1500 N N . THR A 1 180 ? 2.581 9.255 0.104 1.00 83.50 180 THR A N 1
ATOM 1501 C CA . THR A 1 180 ? 2.761 9.297 -1.355 1.00 83.50 180 THR A CA 1
ATOM 1502 C C . THR A 1 180 ? 2.474 7.943 -2.001 1.00 83.50 180 THR A C 1
ATOM 1504 O O . THR A 1 180 ? 1.981 7.895 -3.119 1.00 83.50 180 THR A O 1
ATOM 1507 N N . TYR A 1 181 ? 2.773 6.839 -1.312 1.00 83.62 181 TYR A N 1
ATOM 1508 C CA . TYR A 1 181 ? 2.655 5.497 -1.893 1.00 83.62 181 TYR A CA 1
ATOM 1509 C C . TYR A 1 181 ? 1.279 4.851 -1.674 1.00 83.62 181 TYR A C 1
ATOM 1511 O O . TYR A 1 181 ? 0.888 3.956 -2.422 1.00 83.62 181 TYR A O 1
ATOM 1519 N N . PHE A 1 182 ? 0.549 5.263 -0.632 1.00 92.19 182 PHE A N 1
ATOM 1520 C CA . PHE A 1 182 ? -0.764 4.714 -0.296 1.00 92.19 182 PHE A CA 1
ATOM 1521 C C . PHE A 1 182 ? -1.617 5.740 0.451 1.00 92.19 182 PHE A C 1
ATOM 1523 O O . PHE A 1 182 ? -1.185 6.330 1.444 1.00 92.19 182 PHE A O 1
ATOM 1530 N N . ASP A 1 183 ? -2.869 5.903 0.023 1.00 93.69 183 ASP A N 1
ATOM 1531 C CA . ASP A 1 183 ? -3.828 6.785 0.687 1.00 93.69 183 ASP A CA 1
ATOM 1532 C C . ASP A 1 183 ? -4.465 6.092 1.905 1.00 93.69 183 ASP A C 1
ATOM 1534 O O . ASP A 1 183 ? -5.608 5.622 1.881 1.00 93.69 183 ASP A O 1
ATOM 1538 N N . TYR A 1 184 ? -3.703 6.026 3.003 1.00 95.38 184 TYR A N 1
ATOM 1539 C CA . TYR A 1 184 ? -4.150 5.412 4.261 1.00 95.38 184 TYR A CA 1
ATOM 1540 C C . TYR A 1 184 ? -5.399 6.086 4.827 1.00 95.38 184 TYR A C 1
ATOM 1542 O O . TYR A 1 184 ? -6.191 5.441 5.512 1.00 95.38 184 TYR A O 1
ATOM 1550 N N . ILE A 1 185 ? -5.590 7.378 4.547 1.00 95.56 185 ILE A N 1
ATOM 1551 C CA . ILE A 1 185 ? -6.741 8.128 5.046 1.00 95.56 185 ILE A CA 1
ATOM 1552 C C . ILE A 1 185 ? -8.003 7.681 4.314 1.00 95.56 185 ILE A C 1
ATOM 1554 O O . ILE A 1 185 ? -9.000 7.390 4.971 1.00 95.56 185 ILE A O 1
ATOM 1558 N N . SER A 1 186 ? -7.960 7.575 2.984 1.00 96.56 186 SER A N 1
ATOM 1559 C CA . SER A 1 186 ? -9.082 7.041 2.201 1.00 96.56 186 SER A CA 1
ATOM 1560 C C . SER A 1 186 ? -9.357 5.575 2.509 1.00 96.56 186 SER A C 1
ATOM 1562 O O . SER A 1 186 ? -10.515 5.169 2.565 1.00 96.56 186 SER A O 1
ATOM 1564 N N . TRP A 1 187 ? -8.318 4.779 2.773 1.00 97.81 187 TRP A N 1
ATOM 1565 C CA . TRP A 1 187 ? -8.497 3.400 3.220 1.00 97.81 187 TRP A CA 1
ATOM 1566 C C . TRP A 1 187 ? -9.243 3.329 4.556 1.00 97.81 187 TRP A C 1
ATOM 1568 O O . TRP A 1 187 ? -10.265 2.652 4.641 1.00 97.81 187 TRP A O 1
ATOM 1578 N N . LEU A 1 188 ? -8.823 4.090 5.569 1.00 97.94 188 LEU A N 1
ATOM 1579 C CA . LEU A 1 188 ? -9.517 4.128 6.860 1.00 97.94 188 LEU A CA 1
ATOM 1580 C C . LEU A 1 188 ? -10.944 4.662 6.745 1.00 97.94 188 LEU A C 1
ATOM 1582 O O . LEU A 1 188 ? -11.848 4.116 7.364 1.00 97.94 188 LEU A O 1
ATOM 1586 N N . GLU A 1 189 ? -11.172 5.697 5.939 1.00 97.88 189 GLU A N 1
ATOM 1587 C CA . GLU A 1 189 ? -12.522 6.205 5.667 1.00 97.88 189 GLU A CA 1
ATOM 1588 C C . GLU A 1 189 ? -13.409 5.157 5.009 1.00 97.88 189 GLU A C 1
ATOM 1590 O O . GLU A 1 189 ? -14.546 4.995 5.433 1.00 97.88 189 GLU A O 1
ATOM 1595 N N . SER A 1 190 ? -12.880 4.374 4.066 1.00 97.94 190 SER A N 1
ATOM 1596 C CA . SER A 1 190 ? -13.623 3.274 3.444 1.00 97.94 190 SER A CA 1
ATOM 1597 C C . SER A 1 190 ? -14.098 2.241 4.475 1.00 97.94 190 SER A C 1
ATOM 1599 O O . SER A 1 190 ? -15.219 1.741 4.387 1.00 97.94 190 SER A O 1
ATOM 1601 N N . LYS A 1 191 ? -13.285 1.984 5.511 1.00 97.62 191 LYS A N 1
ATOM 1602 C CA . LYS A 1 191 ? -13.644 1.105 6.634 1.00 97.62 191 LYS A CA 1
ATOM 1603 C C . LYS A 1 191 ? -14.640 1.738 7.585 1.00 97.62 191 LYS A C 1
ATOM 1605 O O . LYS A 1 191 ? -15.556 1.061 8.037 1.00 97.62 191 LYS A O 1
ATOM 1610 N N . ILE A 1 192 ? -14.470 3.023 7.879 1.00 97.81 192 ILE A N 1
ATOM 1611 C CA . ILE A 1 192 ? -15.329 3.751 8.815 1.00 97.81 192 ILE A CA 1
ATOM 1612 C C . ILE A 1 192 ? -16.728 3.976 8.230 1.00 97.81 192 ILE A C 1
ATOM 1614 O O . ILE A 1 192 ? -17.722 3.859 8.941 1.00 97.81 192 ILE A O 1
ATOM 1618 N N . GLU A 1 193 ? -16.803 4.285 6.940 1.00 97.44 193 GLU A N 1
ATOM 1619 C CA . GLU A 1 193 ? -18.039 4.596 6.212 1.00 97.44 193 GLU A CA 1
ATOM 1620 C C . GLU A 1 193 ? -18.663 3.355 5.558 1.00 97.44 193 GLU A C 1
ATOM 1622 O O . GLU A 1 193 ? -19.749 3.443 4.992 1.00 97.44 193 GLU A O 1
ATOM 1627 N N . ASN A 1 194 ? -17.993 2.201 5.648 1.00 96.06 194 ASN A N 1
ATOM 1628 C CA . ASN A 1 194 ? -18.409 0.931 5.056 1.00 96.06 194 ASN A CA 1
ATOM 1629 C C . ASN A 1 194 ? -18.741 1.041 3.556 1.00 96.06 194 ASN A C 1
ATOM 1631 O O . ASN A 1 194 ? -19.818 0.651 3.101 1.00 96.06 194 ASN A O 1
ATOM 1635 N N . ARG A 1 195 ? -17.801 1.583 2.779 1.00 96.44 195 ARG A N 1
ATOM 1636 C CA . ARG A 1 195 ? -17.933 1.736 1.324 1.00 96.44 195 ARG A CA 1
ATOM 1637 C C . ARG A 1 195 ? -16.636 1.386 0.597 1.00 96.44 195 ARG A C 1
ATOM 1639 O O . ARG A 1 195 ? -15.582 1.350 1.231 1.00 96.44 195 ARG A O 1
ATOM 1646 N N . PRO A 1 196 ? -16.666 1.121 -0.720 1.00 96.38 196 PRO A N 1
ATOM 1647 C CA . PRO A 1 196 ? -15.473 0.713 -1.456 1.00 96.38 196 PRO A CA 1
ATOM 1648 C C . PRO A 1 196 ? -14.362 1.769 -1.418 1.00 96.38 196 PRO A C 1
ATOM 1650 O O . PRO A 1 196 ? -14.603 2.946 -1.679 1.00 96.38 196 PRO A O 1
ATOM 1653 N N . PHE A 1 197 ? -13.116 1.338 -1.197 1.00 96.69 197 PHE A N 1
ATOM 1654 C CA . PHE A 1 197 ? -11.937 2.217 -1.229 1.00 96.69 197 PHE A CA 1
ATOM 1655 C C . PHE A 1 197 ? -11.845 3.037 -2.526 1.00 96.69 197 PHE A C 1
ATOM 1657 O O . PHE A 1 197 ? -11.592 4.241 -2.480 1.00 96.69 197 PHE A O 1
ATOM 1664 N N . ALA A 1 198 ? -12.140 2.413 -3.673 1.00 96.12 198 ALA A N 1
ATOM 1665 C CA . ALA A 1 198 ? -12.197 3.082 -4.972 1.00 96.12 198 ALA A CA 1
ATOM 1666 C C . ALA A 1 198 ? -13.098 4.320 -4.987 1.00 96.12 198 ALA A C 1
ATOM 1668 O O . ALA A 1 198 ? -12.766 5.322 -5.621 1.00 96.12 198 ALA A O 1
ATOM 1669 N N . GLU A 1 199 ? -14.243 4.242 -4.313 1.00 96.44 199 GLU A N 1
ATOM 1670 C CA . GLU A 1 199 ? -15.213 5.327 -4.256 1.00 96.44 199 GLU A CA 1
ATOM 1671 C C . GLU A 1 199 ? -14.666 6.502 -3.443 1.00 96.44 199 GLU A C 1
ATOM 1673 O O . GLU A 1 199 ? -14.729 7.643 -3.903 1.00 96.44 199 GLU A O 1
ATOM 1678 N N . VAL A 1 200 ? -14.056 6.215 -2.287 1.00 97.06 200 VAL A N 1
ATOM 1679 C CA . VAL A 1 200 ? -13.458 7.231 -1.407 1.00 97.06 200 VAL A CA 1
ATOM 1680 C C . VAL A 1 200 ? -12.350 7.996 -2.127 1.00 97.06 200 VAL A C 1
ATOM 1682 O O . VAL A 1 200 ? -12.375 9.227 -2.170 1.00 97.06 200 VAL A O 1
ATOM 1685 N N . VAL A 1 201 ? -11.417 7.274 -2.760 1.00 95.75 201 VAL A N 1
ATOM 1686 C CA . VAL A 1 201 ? -10.305 7.883 -3.510 1.00 95.75 201 VAL A CA 1
ATOM 1687 C C . VAL A 1 201 ? -10.840 8.748 -4.651 1.00 95.75 201 VAL A C 1
ATOM 1689 O O . VAL A 1 201 ? -10.439 9.899 -4.807 1.00 95.75 201 VAL A O 1
ATOM 1692 N N . ARG A 1 202 ? -11.809 8.237 -5.420 1.00 95.38 202 ARG A N 1
ATOM 1693 C CA . ARG A 1 202 ? -12.414 8.965 -6.544 1.00 95.38 202 ARG A CA 1
ATOM 1694 C C . ARG A 1 202 ? -13.152 10.223 -6.095 1.00 95.38 202 ARG A C 1
ATOM 1696 O O . ARG A 1 202 ? -13.113 11.232 -6.797 1.00 95.38 202 ARG A O 1
ATOM 1703 N N . GLN A 1 203 ? -13.836 10.177 -4.953 1.00 94.75 203 GLN A N 1
ATOM 1704 C CA . GLN A 1 203 ? -14.493 11.350 -4.382 1.00 94.75 203 GLN A CA 1
ATOM 1705 C C . GLN A 1 203 ? -13.465 12.411 -3.986 1.00 94.75 203 GLN A C 1
ATOM 1707 O O . GLN A 1 203 ? -13.638 13.578 -4.337 1.00 94.75 203 GLN A O 1
ATOM 1712 N N . LYS A 1 204 ? -12.380 12.018 -3.309 1.00 92.31 204 LYS A N 1
ATOM 1713 C CA . LYS A 1 204 ? -11.329 12.963 -2.919 1.00 92.31 204 LYS A CA 1
ATOM 1714 C C . LYS A 1 204 ? -10.615 13.571 -4.111 1.00 92.31 204 LYS A C 1
ATOM 1716 O O . LYS A 1 204 ? -10.415 14.782 -4.128 1.00 92.31 204 LYS A O 1
ATOM 1721 N N . ALA A 1 205 ? -10.315 12.770 -5.129 1.00 90.69 205 ALA A N 1
ATOM 1722 C CA . ALA A 1 205 ? -9.676 13.247 -6.348 1.00 90.69 205 ALA A CA 1
ATOM 1723 C C . ALA A 1 205 ? -10.495 14.345 -7.051 1.00 90.69 205 ALA A C 1
ATOM 1725 O O . ALA A 1 205 ? -9.920 15.286 -7.578 1.00 90.69 205 ALA A O 1
ATOM 1726 N N . LYS A 1 206 ? -11.835 14.271 -7.009 1.00 87.44 206 LYS A N 1
ATOM 1727 C CA . LYS A 1 206 ? -12.733 15.319 -7.538 1.00 87.44 206 LYS A CA 1
ATOM 1728 C C . LYS A 1 206 ? -12.794 16.584 -6.678 1.00 87.44 206 LYS A C 1
ATOM 1730 O O . LYS A 1 206 ? -13.218 17.622 -7.165 1.00 87.44 206 LYS A O 1
ATOM 1735 N N . SER A 1 207 ? -12.473 16.473 -5.391 1.00 77.44 207 SER A N 1
ATOM 1736 C CA . SER A 1 207 ? -12.493 17.596 -4.443 1.00 77.44 207 SER A CA 1
ATOM 1737 C C . SER A 1 207 ? -11.170 18.359 -4.383 1.00 77.44 207 SER A C 1
ATOM 1739 O O . SER A 1 207 ? -11.112 19.431 -3.781 1.00 77.44 207 SER A O 1
ATOM 1741 N N . LEU A 1 208 ? -10.109 17.810 -4.984 1.00 68.62 208 LEU A N 1
ATOM 1742 C CA . LEU A 1 208 ? -8.868 18.539 -5.179 1.00 68.62 208 LEU A CA 1
ATOM 1743 C C . LEU A 1 208 ? -9.133 19.640 -6.213 1.00 68.62 208 LEU A C 1
ATOM 1745 O O . LEU A 1 208 ? -9.680 19.335 -7.272 1.00 68.62 208 LEU A O 1
ATOM 1749 N N . PRO A 1 209 ? -8.794 20.906 -5.920 1.00 51.31 209 PRO A N 1
ATOM 1750 C CA . PRO A 1 209 ? -8.880 21.948 -6.928 1.00 51.31 209 PRO A CA 1
ATOM 1751 C C . PRO A 1 209 ? -8.034 21.546 -8.138 1.00 51.31 209 PRO A C 1
ATOM 1753 O O . PRO A 1 209 ? -6.923 21.039 -7.962 1.00 51.31 209 PRO A O 1
ATOM 1756 N N . ASP A 1 210 ? -8.582 21.755 -9.338 1.00 45.03 210 ASP A N 1
ATOM 1757 C CA . ASP A 1 210 ? -7.895 21.552 -10.613 1.00 45.03 210 ASP A CA 1
ATOM 1758 C C . ASP A 1 210 ? -6.662 22.471 -10.664 1.00 45.03 210 ASP A C 1
ATOM 1760 O O . ASP A 1 210 ? -6.718 23.590 -11.162 1.00 45.03 210 ASP A O 1
ATOM 1764 N N . PHE A 1 211 ? -5.547 22.027 -10.091 1.00 39.09 211 PHE A N 1
ATOM 1765 C CA . PHE A 1 211 ? -4.239 22.636 -10.282 1.00 39.09 211 PHE A CA 1
ATOM 1766 C C . PHE A 1 211 ? -3.413 21.696 -11.152 1.00 39.09 211 PHE A C 1
ATOM 1768 O O . PHE A 1 211 ? -2.663 20.847 -10.665 1.00 39.09 211 PHE A O 1
ATOM 1775 N N . ILE A 1 212 ? -3.623 21.863 -12.456 1.00 38.03 212 ILE A N 1
ATOM 1776 C CA . ILE A 1 212 ? -2.572 21.769 -13.471 1.00 38.03 212 ILE A CA 1
ATOM 1777 C C . ILE A 1 212 ? -2.119 23.201 -13.746 1.00 38.03 212 ILE A C 1
ATOM 1779 O O . ILE A 1 212 ? -3.014 24.065 -13.890 1.00 38.03 212 ILE A O 1
#

Secondary structure (DSSP, 8-state):
-HHHHHHHHHHHHHHHHHHHHHHHTT-HHHHHHHHHHHHHHHHHHGGGS-HHHHHHHHHHHHHHHHHTT-HHHHHHHHHHHHHHS-TTS-HHHHHHHHHHHHHHHHHTT-TTTHHHHHHHHHHHHTT-SS--HHHHHHHHIIIIIGGG--SHHHHHHHHHHHHHHHGGGGG-TTTHHHHHH--HHHHHHHHHTTS-HHHHHHHHHHHS----

Radius of gyration: 17.55 Å; Cα contacts (8 Å, |Δi|>4): 199; chains: 1; bounding box: 41×39×50 Å

Solvent-accessible surface area (backbone atoms only — not comparable to full-atom values): 11609 Å² total; per-residue (Å²): 110,71,72,56,56,52,48,33,53,50,51,48,56,53,48,40,52,52,34,46,52,26,46,60,46,25,36,17,72,61,21,48,56,49,44,57,59,46,55,68,52,37,81,78,31,54,91,72,48,53,65,65,60,44,46,54,43,40,47,40,50,18,47,18,26,44,44,60,69,37,28,70,60,15,48,51,36,49,47,50,41,70,74,74,41,75,67,87,53,56,75,67,55,43,53,49,54,56,49,51,50,50,50,36,36,57,76,61,64,43,69,84,56,44,65,60,50,52,52,52,49,52,58,50,53,75,68,45,94,75,75,52,71,68,57,54,53,49,51,47,38,64,70,60,51,55,76,68,37,86,40,75,67,49,40,43,52,51,45,54,52,49,45,67,66,50,58,68,40,61,74,33,91,89,50,28,70,65,55,73,79,43,62,62,64,38,47,42,46,17,63,66,70,70,47,61,45,29,55,43,32,30,52,51,45,70,69,50,77,90,79,125

Foldseek 3Di:
DVVLLVVLVVLLVVLLVVLLVCLLLLVLVVSQVSVVVSVVCCVVRVVSDDLVSLLSSLLSNLSSCVLVLNLVSSLVSLVCNVPPHDPPPDPLSVLLSLVSNLVSCVSVVVPVCNVVSLVVSVVVQVPDPDRDPLSVLVSCLSPPQCVVCPDLVSNLVSLVVSLVSCVVQCPPPVRVVSCSSDPSNLVSVCSNVVHRSSVSSNVVSVVPPPDD

Mean predicted aligned error: 4.28 Å